Protein AF-A0AAD6MVU3-F1 (afdb_monomer_lite)

Radius of gyration: 25.75 Å; chains: 1; bounding box: 74×57×64 Å

Foldseek 3Di:
DDDDDDDDDDPDDPPPPQDWFKKKWKDQDPPDDDDDDDDDDDDDDVCPPPVP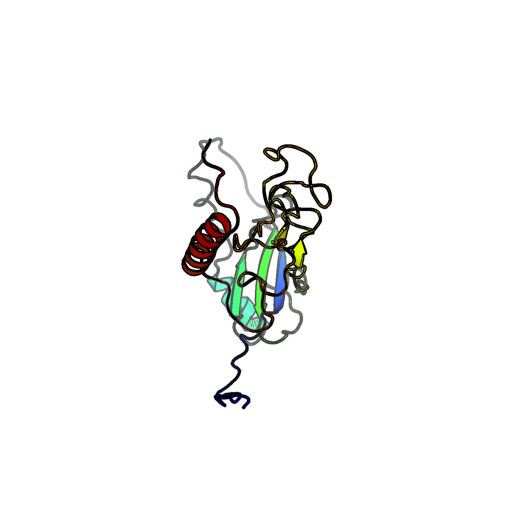PPDPPVVNVQVQCCVQQVHGFPDKDWDPVAAPPVRRMTMIMTIHSDDTDWDARVNRIDIIGTDPDQAAQDQAPQAQRAGDRNVPDPHAGAAQFQNHGPVPQDDDGYPPDPDFGAAVQQRARHGVPDPPPPCPDDPRDDDQDPVNSVVSNVVNVVNNCVVVPPPDD

Structure (mmCIF, N/CA/C/O backbone):
data_AF-A0AAD6MVU3-F1
#
_entry.id   AF-A0AAD6MVU3-F1
#
loop_
_atom_site.group_PDB
_atom_site.id
_atom_site.type_symbol
_atom_site.label_atom_id
_atom_site.label_alt_id
_atom_site.label_comp_id
_atom_site.label_asym_id
_atom_site.label_entity_id
_atom_site.label_seq_id
_atom_site.pdbx_PDB_ins_code
_atom_site.Cartn_x
_atom_site.Cartn_y
_atom_site.Cartn_z
_atom_site.occupancy
_atom_site.B_iso_or_equiv
_atom_site.auth_seq_id
_atom_site.auth_comp_id
_atom_site.auth_asym_id
_atom_site.auth_atom_id
_atom_site.pdbx_PDB_model_num
ATOM 1 N N . MET A 1 1 ? 37.983 -26.589 -5.735 1.00 33.41 1 MET A N 1
ATOM 2 C CA . MET A 1 1 ? 38.165 -25.766 -4.522 1.00 33.41 1 MET A CA 1
ATOM 3 C C . MET A 1 1 ? 36.944 -24.871 -4.390 1.00 33.41 1 MET A C 1
ATOM 5 O O . MET A 1 1 ? 36.820 -23.914 -5.138 1.00 33.41 1 MET A O 1
ATOM 9 N N . ALA A 1 2 ? 35.994 -25.276 -3.548 1.00 25.59 2 ALA A N 1
ATOM 10 C CA . ALA A 1 2 ? 34.734 -24.577 -3.304 1.00 25.59 2 ALA A CA 1
ATOM 11 C C . ALA A 1 2 ? 34.849 -23.815 -1.974 1.00 25.59 2 ALA A C 1
ATOM 13 O O . ALA A 1 2 ? 35.244 -24.403 -0.967 1.00 25.59 2 ALA A O 1
ATOM 14 N N . GLY A 1 3 ? 34.581 -22.508 -1.996 1.00 25.95 3 GLY A N 1
ATOM 15 C CA . GLY A 1 3 ? 34.673 -21.614 -0.839 1.00 25.95 3 GLY A CA 1
ATOM 16 C C . GLY A 1 3 ? 33.370 -21.571 -0.043 1.00 25.95 3 GLY A C 1
ATOM 17 O O . GLY A 1 3 ? 32.290 -21.481 -0.615 1.00 25.95 3 GLY A O 1
ATOM 18 N N . ASN A 1 4 ? 33.510 -21.673 1.275 1.00 26.81 4 ASN A N 1
ATOM 19 C CA . ASN A 1 4 ? 32.501 -22.034 2.264 1.00 26.81 4 ASN A CA 1
ATOM 20 C C . ASN A 1 4 ? 31.357 -21.035 2.504 1.00 26.81 4 ASN A C 1
ATOM 22 O O . ASN A 1 4 ? 31.541 -19.822 2.562 1.00 26.81 4 ASN A O 1
ATOM 26 N N . TYR A 1 5 ? 30.203 -21.626 2.821 1.00 26.27 5 TYR A N 1
ATOM 27 C CA . TYR A 1 5 ? 29.055 -21.032 3.498 1.00 26.27 5 TYR A CA 1
ATOM 28 C C . TYR A 1 5 ? 29.430 -20.487 4.885 1.00 26.27 5 TYR A C 1
ATOM 30 O O . TYR A 1 5 ? 29.842 -21.241 5.764 1.00 26.27 5 TYR A O 1
ATOM 38 N N . GLY A 1 6 ? 29.178 -19.201 5.122 1.00 25.28 6 GLY A N 1
ATOM 39 C CA . GLY A 1 6 ? 29.169 -18.603 6.456 1.00 25.28 6 GLY A CA 1
ATOM 40 C C . GLY A 1 6 ? 27.742 -18.372 6.941 1.00 25.28 6 GLY A C 1
ATOM 41 O O . GLY A 1 6 ? 27.227 -17.265 6.830 1.00 25.28 6 GLY A O 1
ATOM 42 N N . ARG A 1 7 ? 27.094 -19.406 7.497 1.00 30.39 7 ARG A N 1
ATOM 43 C CA . ARG A 1 7 ? 25.932 -19.205 8.375 1.00 30.39 7 ARG A CA 1
ATOM 44 C C . ARG A 1 7 ? 26.444 -18.626 9.695 1.00 30.39 7 ARG A C 1
ATOM 46 O O . ARG A 1 7 ? 27.199 -19.293 10.395 1.00 30.39 7 ARG A O 1
ATOM 53 N N . ARG A 1 8 ? 25.978 -17.440 10.078 1.00 26.59 8 ARG A N 1
ATOM 54 C CA . ARG A 1 8 ? 25.879 -17.048 11.489 1.00 26.59 8 ARG A CA 1
ATOM 55 C C . ARG A 1 8 ? 24.412 -16.774 11.788 1.00 26.59 8 ARG A C 1
ATOM 57 O O . ARG A 1 8 ? 23.847 -15.822 11.264 1.00 26.59 8 ARG A O 1
ATOM 64 N N . LYS A 1 9 ? 23.802 -17.639 12.600 1.00 31.56 9 LYS A N 1
ATOM 65 C CA . LYS A 1 9 ? 22.613 -17.275 13.372 1.00 31.56 9 LYS A CA 1
ATOM 66 C C . LYS A 1 9 ? 23.068 -16.350 14.503 1.00 31.56 9 LYS A C 1
ATOM 68 O O . LYS A 1 9 ? 24.068 -16.671 15.145 1.00 31.56 9 LYS A O 1
ATOM 73 N N . PRO A 1 10 ? 22.332 -15.281 14.804 1.00 29.28 10 PRO A N 1
ATOM 74 C CA . PRO A 1 10 ? 22.154 -14.842 16.169 1.00 29.28 10 PRO A CA 1
ATOM 75 C C . PRO A 1 10 ? 20.877 -15.504 16.687 1.00 29.28 10 PRO A C 1
ATOM 77 O O . PRO A 1 10 ? 19.776 -15.211 16.223 1.00 29.28 10 PRO A O 1
ATOM 80 N N . ASP A 1 11 ? 21.042 -16.428 17.627 1.00 29.89 11 ASP A N 1
ATOM 81 C CA . ASP A 1 11 ? 19.989 -16.737 18.581 1.00 29.89 11 ASP A CA 1
ATOM 82 C C . ASP A 1 11 ? 19.726 -15.450 19.379 1.00 29.89 11 ASP A C 1
ATOM 84 O O . ASP A 1 11 ? 20.625 -14.909 20.023 1.00 29.89 11 ASP A O 1
ATOM 88 N N . GLY A 1 12 ? 18.517 -14.908 19.266 1.00 24.91 12 GLY A N 1
ATOM 89 C CA . GLY A 1 12 ? 18.122 -13.668 19.924 1.00 24.91 12 GLY A CA 1
ATOM 90 C C . GLY A 1 12 ? 16.692 -13.317 19.545 1.00 24.91 12 GLY A C 1
ATOM 91 O O . GLY A 1 12 ? 16.450 -12.893 18.423 1.00 24.91 12 GLY A O 1
ATOM 92 N N . LEU A 1 13 ? 15.768 -13.599 20.468 1.00 23.02 13 LEU A N 1
ATOM 93 C CA . LEU A 1 13 ? 1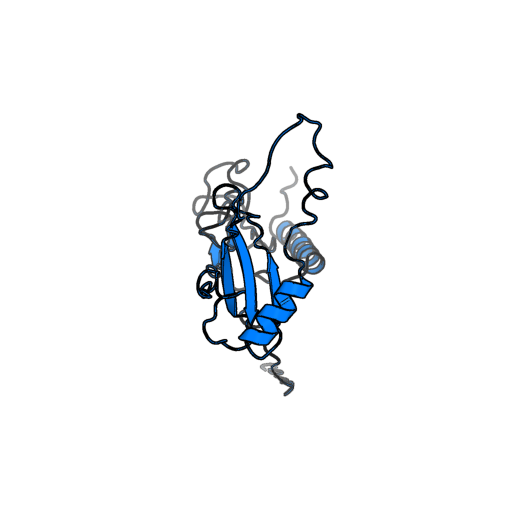4.340 -13.259 20.493 1.00 23.02 13 LEU A CA 1
ATOM 94 C C . LEU A 1 13 ? 13.709 -12.764 19.175 1.00 23.02 13 LEU A C 1
ATOM 96 O O . LEU A 1 13 ? 13.852 -11.609 18.776 1.00 23.02 13 LEU A O 1
ATOM 100 N N . VAL A 1 14 ? 12.859 -13.609 18.587 1.00 24.53 14 VAL A N 1
ATOM 101 C CA . VAL A 1 14 ? 11.812 -13.163 17.663 1.00 24.53 14 VAL A CA 1
ATOM 102 C C . VAL A 1 14 ? 10.780 -12.380 18.477 1.00 24.53 14 VAL A C 1
ATOM 104 O O . VAL A 1 14 ? 9.841 -12.956 19.016 1.00 24.53 14 VAL A O 1
ATOM 107 N N . LEU A 1 15 ? 10.947 -11.063 18.581 1.00 23.33 15 LEU A N 1
ATOM 108 C CA . LEU A 1 15 ? 9.837 -10.175 18.914 1.00 23.33 15 LEU A CA 1
ATOM 109 C C . LEU A 1 15 ? 9.074 -9.914 17.615 1.00 23.33 15 LEU A C 1
ATOM 111 O O . LEU A 1 15 ? 9.285 -8.915 16.930 1.00 23.33 15 LEU A O 1
ATOM 115 N N . SER A 1 16 ? 8.217 -10.862 17.227 1.00 27.53 16 SER A N 1
ATOM 116 C CA . SER A 1 16 ? 7.163 -10.559 16.265 1.00 27.53 16 SER A CA 1
ATOM 117 C C . SER A 1 16 ? 6.314 -9.454 16.880 1.00 27.53 16 SER A C 1
ATOM 119 O O . SER A 1 16 ? 5.740 -9.670 17.948 1.00 27.53 16 SER A O 1
ATOM 121 N N . ALA A 1 17 ? 6.251 -8.285 16.236 1.00 30.06 17 ALA A N 1
ATOM 122 C CA . ALA A 1 17 ? 5.278 -7.268 16.605 1.00 30.06 17 ALA A CA 1
ATOM 123 C C . ALA A 1 17 ? 3.903 -7.954 16.662 1.00 30.06 17 ALA A C 1
ATOM 125 O O . ALA A 1 17 ? 3.516 -8.610 15.685 1.00 30.06 17 ALA A O 1
ATOM 126 N N . PRO A 1 18 ? 3.218 -7.912 17.806 1.00 32.56 18 PRO A N 1
ATOM 127 C CA . PRO A 1 18 ? 1.999 -8.676 17.960 1.00 32.56 18 PRO A CA 1
ATOM 128 C C . PRO A 1 18 ? 0.949 -8.082 16.999 1.00 32.56 18 PRO A C 1
ATOM 130 O O . PRO A 1 18 ? 0.841 -6.866 16.822 1.00 32.56 18 PRO A O 1
ATOM 133 N N . ARG A 1 19 ? 0.296 -8.951 16.215 1.00 45.28 19 ARG A N 1
ATOM 134 C CA . ARG A 1 19 ? -0.642 -8.521 15.171 1.00 45.28 19 ARG A CA 1
ATOM 135 C C . ARG A 1 19 ? -1.882 -7.965 15.857 1.00 45.28 19 ARG A C 1
ATOM 137 O O . ARG A 1 19 ? -2.644 -8.728 16.437 1.00 45.28 19 ARG A O 1
ATOM 144 N N . TYR A 1 20 ? -2.092 -6.658 15.762 1.00 43.94 20 TYR A N 1
ATOM 145 C CA . TYR A 1 20 ? -3.319 -6.062 16.269 1.00 43.94 20 TYR A CA 1
ATOM 146 C C . TYR A 1 20 ? -4.532 -6.577 15.491 1.00 43.94 20 TYR A C 1
ATOM 148 O O . TYR A 1 20 ? -4.565 -6.539 14.260 1.00 43.94 20 TYR A O 1
ATOM 156 N N . THR A 1 21 ? -5.544 -7.002 16.230 1.00 48.53 21 THR A N 1
ATOM 157 C CA . THR A 1 21 ? -6.867 -7.384 15.748 1.00 48.53 21 THR A CA 1
ATOM 158 C C . THR A 1 21 ? -7.758 -6.145 15.832 1.00 48.53 21 THR A C 1
ATOM 160 O O . THR A 1 21 ? -8.128 -5.746 16.940 1.00 48.53 21 THR A O 1
ATOM 163 N N . PRO A 1 22 ? -8.071 -5.470 14.709 1.00 47.59 22 PRO A N 1
ATOM 164 C CA . PRO A 1 22 ? -8.942 -4.309 14.750 1.00 47.59 22 PRO A CA 1
ATOM 165 C C . PRO A 1 22 ? -10.393 -4.755 14.961 1.00 47.59 22 PRO A C 1
ATOM 167 O O . PRO A 1 22 ? -10.923 -5.603 14.246 1.00 47.59 22 PRO A O 1
ATOM 170 N N . MET A 1 23 ? -11.055 -4.140 15.926 1.00 58.72 23 MET A N 1
ATOM 171 C CA . MET A 1 23 ? -12.471 -4.290 16.229 1.00 58.72 23 MET A CA 1
ATOM 172 C C . MET A 1 23 ? -13.142 -2.915 16.094 1.00 58.72 23 MET A C 1
ATOM 174 O O . MET A 1 23 ? -12.492 -1.881 16.249 1.00 58.72 23 MET A O 1
ATOM 178 N N . PHE A 1 24 ? -14.435 -2.863 15.776 1.00 66.38 24 PHE A N 1
ATOM 179 C CA . PHE A 1 24 ? -15.172 -1.597 15.740 1.00 66.38 24 PHE A CA 1
ATOM 180 C C . PHE A 1 24 ? -16.532 -1.690 16.412 1.00 66.38 24 PHE A C 1
ATOM 182 O O . PHE A 1 24 ? -17.180 -2.736 16.395 1.00 66.38 24 PHE A O 1
ATOM 189 N N . VAL A 1 25 ? -16.962 -0.553 16.948 1.00 60.66 25 VAL A N 1
ATOM 190 C CA . VAL A 1 25 ? -18.296 -0.329 17.503 1.00 60.66 25 VAL A CA 1
ATOM 191 C C . VAL A 1 25 ? -18.858 0.940 16.884 1.00 60.66 25 VAL A C 1
ATOM 193 O O . VAL A 1 25 ? -18.158 1.938 16.711 1.00 60.66 25 VAL A O 1
ATOM 196 N N . GLU A 1 26 ? -20.132 0.895 16.526 1.00 56.28 26 GLU A N 1
ATOM 197 C CA . GLU A 1 26 ? -20.890 2.061 16.093 1.00 56.28 26 GLU A CA 1
ATOM 198 C C . GLU A 1 26 ? -21.749 2.532 17.262 1.00 56.28 26 GLU A C 1
ATOM 200 O O . GLU A 1 26 ? -22.596 1.794 17.768 1.00 56.28 26 GLU A O 1
ATOM 205 N N . LEU A 1 27 ? -21.478 3.750 17.717 1.00 49.06 27 LEU A N 1
ATOM 206 C CA . LEU A 1 27 ? -22.263 4.417 18.740 1.00 49.06 27 LEU A CA 1
ATOM 207 C C . LEU A 1 27 ? -23.427 5.124 18.085 1.00 49.06 27 LEU A C 1
ATOM 209 O O . LEU A 1 27 ? -23.190 5.975 17.233 1.00 49.06 27 LEU A O 1
ATOM 213 N N . ASN A 1 28 ? -24.643 4.792 18.504 1.00 40.97 28 ASN A N 1
ATOM 214 C CA . ASN A 1 28 ? -25.848 5.510 18.128 1.00 40.97 28 ASN A CA 1
ATOM 215 C C . ASN A 1 28 ? -26.102 6.602 19.165 1.00 40.97 28 ASN A C 1
ATOM 217 O O . ASN A 1 28 ? -26.245 6.315 20.353 1.00 40.97 28 ASN A O 1
ATOM 221 N N . ARG A 1 29 ? -26.082 7.863 18.732 1.00 44.62 29 ARG A N 1
ATOM 222 C CA . ARG A 1 29 ? -26.441 8.985 19.591 1.00 44.62 29 ARG A CA 1
ATOM 223 C C . ARG A 1 29 ? -27.943 9.214 19.420 1.00 44.62 29 ARG A C 1
ATOM 225 O O . ARG A 1 29 ? -28.364 9.969 18.549 1.00 44.62 29 ARG A O 1
ATOM 232 N N . GLU A 1 30 ? -28.760 8.587 20.264 1.00 35.78 30 GLU A N 1
ATOM 233 C CA . GLU A 1 30 ? -30.118 9.084 20.500 1.00 35.78 30 GLU A CA 1
ATOM 234 C C . GLU A 1 30 ? -30.005 10.377 21.317 1.00 35.78 30 GLU A C 1
ATOM 236 O O . GLU A 1 30 ? -29.954 10.378 22.546 1.00 35.78 30 GLU A O 1
ATOM 241 N N . VAL A 1 31 ? -29.901 11.511 20.620 1.00 40.22 31 VAL A N 1
ATOM 242 C CA . VAL A 1 31 ? -30.027 12.829 21.245 1.00 40.22 31 VAL A CA 1
ATOM 243 C C . VAL A 1 31 ? -31.510 13.057 21.536 1.00 40.22 31 VAL A C 1
ATOM 245 O O . VAL A 1 31 ? -32.301 13.338 20.631 1.00 40.22 31 VAL A O 1
ATOM 248 N N . HIS A 1 32 ? -31.906 12.919 22.804 1.00 33.06 32 HIS A N 1
ATOM 249 C CA . HIS A 1 32 ? -33.231 13.334 23.260 1.00 33.06 32 HIS A CA 1
ATOM 250 C C . HIS A 1 32 ? -33.466 14.820 22.930 1.00 33.06 32 HIS A C 1
ATOM 252 O O . HIS A 1 32 ? -32.680 15.696 23.288 1.00 33.06 32 HIS A O 1
ATOM 258 N N . ARG A 1 33 ? -34.560 15.081 22.201 1.00 33.62 33 ARG A N 1
ATOM 259 C CA . ARG A 1 33 ? -35.054 16.404 21.792 1.00 33.62 33 ARG A CA 1
ATOM 260 C C . ARG A 1 33 ? -35.671 17.175 22.964 1.00 33.62 33 ARG A C 1
ATOM 262 O O . ARG A 1 33 ? -36.611 16.666 23.558 1.00 33.62 33 ARG A O 1
ATOM 269 N N . GLU A 1 34 ? -35.215 18.418 23.155 1.00 31.64 34 GLU A N 1
ATOM 270 C CA . GLU A 1 34 ? -35.937 19.698 23.395 1.00 31.64 34 GLU A CA 1
ATOM 271 C C . GLU A 1 34 ? -34.857 20.777 23.701 1.00 31.64 34 GLU A C 1
ATOM 273 O O . GLU A 1 34 ? -33.946 20.492 24.461 1.00 31.64 34 GLU A O 1
ATOM 278 N N . ARG A 1 35 ? -34.799 22.013 23.166 1.00 29.19 35 ARG A N 1
ATOM 279 C CA . ARG A 1 35 ? -35.754 22.858 22.430 1.00 29.19 35 ARG A CA 1
ATOM 280 C C . ARG A 1 35 ? -35.027 24.009 21.677 1.00 29.19 35 ARG A C 1
ATOM 282 O O . ARG A 1 35 ? -34.325 24.799 22.287 1.00 29.19 35 ARG A O 1
ATOM 289 N N . ALA A 1 36 ? -35.323 24.095 20.374 1.00 26.33 36 ALA A N 1
ATOM 290 C CA . ALA A 1 36 ? -35.576 25.279 19.528 1.00 26.33 36 ALA A CA 1
ATOM 291 C C . ALA A 1 36 ? -34.483 26.312 19.135 1.00 26.33 36 ALA A C 1
ATOM 293 O O . ALA A 1 36 ? -34.128 27.181 19.917 1.00 26.33 36 ALA A O 1
ATOM 294 N N . LEU A 1 37 ? -34.241 26.314 17.807 1.00 33.44 37 LEU A N 1
ATOM 295 C CA . LEU A 1 37 ? -34.169 27.456 16.867 1.00 33.44 37 LEU A CA 1
ATOM 296 C C . LEU A 1 37 ? -32.869 28.287 16.874 1.00 33.44 37 LEU A C 1
ATOM 298 O O . LEU A 1 37 ? -32.526 28.911 17.863 1.00 33.44 37 LEU A O 1
ATOM 302 N N . PHE A 1 38 ? -32.062 28.161 15.808 1.00 30.02 38 PHE A N 1
ATOM 303 C CA . PHE A 1 38 ? -31.963 29.148 14.704 1.00 30.02 38 PHE A CA 1
ATOM 304 C C . PHE A 1 38 ? -31.357 30.472 15.210 1.00 30.02 38 PHE A C 1
ATOM 306 O O . PHE A 1 38 ? -31.898 31.120 16.086 1.00 30.02 38 PHE A O 1
ATOM 313 N N . ASP A 1 39 ? -30.186 30.886 14.744 1.00 25.94 39 ASP A N 1
ATOM 314 C CA . ASP A 1 39 ? -30.048 31.441 13.398 1.00 25.94 39 ASP A CA 1
ATOM 315 C C . ASP A 1 39 ? -28.563 31.443 13.000 1.00 25.94 39 ASP A C 1
ATOM 317 O O . ASP A 1 39 ? -27.728 31.925 13.750 1.00 25.94 39 ASP A O 1
ATOM 321 N N . SER A 1 40 ? -28.098 30.803 11.930 1.00 29.17 40 SER A N 1
ATOM 322 C CA . SER A 1 40 ? -28.391 30.989 10.502 1.00 29.17 40 SER A CA 1
ATOM 323 C C . SER A 1 40 ? -27.088 31.426 9.820 1.00 29.17 40 SER A C 1
ATOM 325 O O . SER A 1 40 ? -26.635 32.551 9.973 1.00 29.17 40 SER A O 1
ATOM 327 N N . PHE A 1 41 ? -26.546 30.512 9.015 1.00 26.83 41 PHE A N 1
ATOM 328 C CA . PHE A 1 41 ? -25.752 30.790 7.816 1.00 26.83 41 PHE A CA 1
ATOM 329 C C . PHE A 1 41 ? -24.371 31.469 7.944 1.00 26.83 41 PHE A C 1
ATOM 331 O O . PHE A 1 41 ? -24.244 32.683 7.848 1.00 26.83 41 PHE A O 1
ATOM 338 N N . ALA A 1 42 ? -23.353 30.598 7.852 1.00 29.34 42 ALA A N 1
ATOM 339 C CA . ALA A 1 42 ? -22.101 30.787 7.107 1.00 29.34 42 ALA A CA 1
ATOM 340 C C . ALA A 1 42 ? -21.052 31.716 7.771 1.00 29.34 42 ALA A C 1
ATOM 342 O O . ALA A 1 42 ? -21.381 32.667 8.458 1.00 29.34 42 ALA A O 1
ATOM 343 N N . ILE A 1 43 ? -19.743 31.520 7.611 1.00 35.91 43 ILE A N 1
ATOM 344 C CA . ILE A 1 43 ? -18.995 31.227 6.382 1.00 35.91 43 ILE A CA 1
ATOM 345 C C . ILE A 1 43 ? -17.657 30.591 6.830 1.00 35.91 43 ILE A C 1
ATOM 347 O O . ILE A 1 43 ? -16.742 31.293 7.230 1.00 35.91 43 ILE A O 1
ATOM 351 N N . LEU A 1 44 ? -17.584 29.263 6.904 1.00 43.34 44 LEU A N 1
ATOM 352 C CA . LEU A 1 44 ? -16.964 28.406 5.875 1.00 43.34 44 LEU A CA 1
ATOM 353 C C . LEU A 1 44 ? -15.423 28.364 5.915 1.00 43.34 44 LEU A C 1
ATOM 355 O O . LEU A 1 44 ? -14.735 29.267 5.450 1.00 43.34 44 LEU A O 1
ATOM 359 N N . CYS A 1 45 ? -14.948 27.176 6.300 1.00 39.38 45 CYS A N 1
ATOM 360 C CA . CYS A 1 45 ? -13.664 26.540 5.972 1.00 39.38 45 CYS A CA 1
ATOM 361 C C . CYS A 1 45 ? -12.527 26.539 7.002 1.00 39.38 45 CYS A C 1
ATOM 363 O O . CYS A 1 45 ? -11.647 25.702 6.839 1.00 39.38 45 CYS A O 1
ATOM 365 N N . ASP A 1 46 ? -12.635 27.255 8.121 1.00 30.86 46 ASP A N 1
ATOM 366 C CA . ASP A 1 46 ? -11.922 26.899 9.371 1.00 30.86 46 ASP A CA 1
ATOM 367 C C . ASP A 1 46 ? -12.892 26.413 10.478 1.00 30.86 46 ASP A C 1
ATOM 369 O O . ASP A 1 46 ? -12.498 25.790 11.464 1.00 30.86 46 ASP A O 1
ATOM 373 N N . ASP A 1 47 ? -14.199 26.545 10.225 1.00 33.59 47 ASP A N 1
ATOM 374 C CA . ASP A 1 47 ? -15.319 26.133 11.086 1.00 33.59 47 ASP A CA 1
ATOM 375 C C . ASP A 1 47 ? -15.635 24.622 11.084 1.00 33.59 47 ASP A C 1
ATOM 377 O O . ASP A 1 47 ? -16.523 24.165 11.809 1.00 33.59 47 ASP A O 1
ATOM 381 N N . PHE A 1 48 ? -14.950 23.809 10.270 1.00 36.03 48 PHE A N 1
ATOM 382 C CA . PHE A 1 48 ? -15.273 22.376 10.134 1.00 36.03 48 PHE A CA 1
ATOM 383 C C . PHE A 1 48 ? -14.593 21.483 11.185 1.00 36.03 48 PHE A C 1
ATOM 385 O O . PHE A 1 48 ? -15.053 20.372 11.436 1.00 36.03 48 PHE A O 1
ATOM 392 N N . VAL A 1 49 ? -13.506 21.948 11.811 1.00 38.34 49 VAL A N 1
ATOM 393 C CA . VAL A 1 49 ? -12.696 21.128 12.736 1.00 38.34 49 VAL A CA 1
ATOM 394 C C . VAL A 1 49 ? -12.838 21.569 14.201 1.00 38.34 49 VAL A C 1
ATOM 396 O O . VAL A 1 49 ? -12.597 20.764 15.095 1.00 38.34 49 VAL A O 1
ATOM 399 N N . ALA A 1 50 ? -13.311 22.791 14.471 1.00 35.41 50 ALA A N 1
ATOM 400 C CA . ALA A 1 50 ? -13.416 23.338 15.831 1.00 35.41 50 ALA A CA 1
ATOM 401 C C . ALA A 1 50 ? -14.840 23.329 16.441 1.00 35.41 50 ALA A C 1
ATOM 403 O O . ALA A 1 50 ? -14.991 23.629 17.618 1.00 35.41 50 ALA A O 1
ATOM 404 N N . SER A 1 51 ? -15.885 22.965 15.684 1.00 38.06 51 SER A N 1
ATOM 405 C CA . SER A 1 51 ? -17.304 23.081 16.095 1.00 38.06 51 SER A CA 1
ATOM 406 C C . SER A 1 51 ? -17.938 21.801 16.665 1.00 38.06 51 SER A C 1
ATOM 408 O O . SER A 1 51 ? -19.157 21.698 16.778 1.00 38.06 51 SER A O 1
ATOM 410 N N . TYR A 1 52 ? -17.128 20.815 17.052 1.00 40.66 52 TYR A N 1
ATOM 411 C CA . TYR A 1 52 ? -17.596 19.577 17.680 1.00 40.66 52 TYR A CA 1
ATOM 412 C C . TYR A 1 52 ? -16.925 19.400 19.052 1.00 40.66 52 TYR A C 1
ATOM 414 O O . TYR A 1 52 ? -16.252 18.406 19.311 1.00 40.66 52 TYR A O 1
ATOM 422 N N . GLU A 1 53 ? -17.162 20.351 19.966 1.00 44.38 53 GLU A N 1
ATOM 423 C CA . GLU A 1 53 ? -16.881 20.203 21.415 1.00 44.38 53 GLU A CA 1
ATOM 424 C C . GLU A 1 53 ? -17.605 18.996 22.050 1.00 44.38 53 GLU A C 1
ATOM 426 O O . GLU A 1 53 ? -17.382 18.649 23.206 1.00 44.38 53 GLU A O 1
ATOM 431 N N . ASP A 1 54 ? -18.446 18.337 21.258 1.00 48.81 54 ASP A N 1
ATOM 432 C CA . ASP A 1 54 ? -19.386 17.302 21.639 1.00 48.81 54 ASP A CA 1
ATOM 433 C C . ASP A 1 54 ? -19.060 15.937 20.993 1.00 48.81 54 ASP A C 1
ATOM 435 O O . ASP A 1 54 ? -19.867 15.003 21.010 1.00 48.81 54 ASP A O 1
ATOM 439 N N . GLN A 1 55 ? -17.869 15.806 20.389 1.00 50.50 55 GLN A N 1
ATOM 440 C CA . GLN A 1 55 ? -17.271 14.488 20.178 1.00 50.50 55 GLN A CA 1
ATOM 441 C C . GLN A 1 55 ? -17.047 13.866 21.558 1.00 50.50 55 GLN A C 1
ATOM 443 O O . GLN A 1 55 ? -16.487 14.540 22.427 1.00 50.50 55 GLN A O 1
ATOM 448 N N . PRO A 1 56 ? -17.445 12.605 21.794 1.00 55.56 56 PRO A N 1
ATOM 449 C CA . PRO A 1 56 ? -17.038 11.932 23.014 1.00 55.56 56 PRO A CA 1
ATOM 450 C C . PRO A 1 56 ? -15.514 12.008 23.095 1.00 55.56 56 PRO A C 1
ATOM 452 O O . PRO A 1 56 ? -14.811 11.585 22.171 1.00 55.56 56 PRO A O 1
ATOM 455 N N . LYS A 1 57 ? -15.028 12.651 24.161 1.00 68.06 57 LYS A N 1
ATOM 456 C CA . LYS A 1 57 ? -13.597 12.854 24.373 1.00 68.06 57 LYS A CA 1
ATOM 457 C C . LYS A 1 57 ? -12.925 11.492 24.321 1.00 68.06 57 LYS A C 1
ATOM 459 O O . LYS A 1 57 ? -13.462 10.523 24.857 1.00 68.06 57 LYS A O 1
ATOM 464 N N . ILE A 1 58 ? -11.772 11.425 23.660 1.00 71.31 58 ILE A N 1
ATOM 465 C CA . ILE A 1 58 ? -11.027 10.171 23.527 1.00 71.31 58 ILE A CA 1
ATOM 466 C C . ILE A 1 58 ? -10.809 9.512 24.897 1.00 71.31 58 ILE A C 1
ATOM 468 O O . ILE A 1 58 ? -11.008 8.311 25.009 1.00 71.31 58 ILE A O 1
ATOM 472 N N . ASP A 1 59 ? -10.579 10.311 25.941 1.00 74.62 59 ASP A N 1
ATOM 473 C CA . ASP A 1 59 ? -10.411 9.855 27.325 1.00 74.62 59 ASP A CA 1
ATOM 474 C C . ASP A 1 59 ? -11.636 9.089 27.863 1.00 74.62 59 ASP A C 1
ATOM 476 O O . ASP A 1 59 ? -11.485 8.001 28.406 1.00 74.62 59 ASP A O 1
ATOM 480 N N . MET A 1 60 ? -12.864 9.577 27.626 1.00 79.56 60 MET A N 1
ATOM 481 C CA . MET A 1 60 ? -14.090 8.855 28.018 1.00 79.56 60 MET A CA 1
ATOM 482 C C . MET A 1 60 ? -14.218 7.505 27.307 1.00 79.56 60 MET A C 1
ATOM 484 O O . MET A 1 60 ? -14.760 6.551 27.859 1.00 79.56 60 MET A O 1
ATOM 488 N N . MET A 1 61 ? -13.771 7.436 26.053 1.00 82.44 61 MET A N 1
ATOM 489 C CA . MET A 1 61 ? -13.800 6.188 25.299 1.00 82.44 61 MET A CA 1
ATOM 490 C C . MET A 1 61 ? -12.746 5.212 25.790 1.00 82.44 61 MET A C 1
ATOM 492 O O . MET A 1 61 ? -13.024 4.019 25.842 1.00 82.44 61 MET A O 1
ATOM 496 N N . GLU A 1 62 ? -11.552 5.699 26.127 1.00 84.00 62 GLU A N 1
ATOM 497 C CA . GLU A 1 62 ? -10.501 4.871 26.715 1.00 84.00 62 GLU A CA 1
ATOM 498 C C . GLU A 1 62 ? -10.980 4.251 28.028 1.00 84.00 62 GLU A C 1
ATOM 500 O O . GLU A 1 62 ? -10.871 3.037 28.180 1.00 84.00 62 GLU A O 1
ATOM 505 N N . GLU A 1 63 ? -11.583 5.049 28.915 1.00 87.62 63 GLU A N 1
ATOM 506 C CA . GLU A 1 63 ? -12.122 4.585 30.199 1.00 87.62 63 GLU A CA 1
ATOM 507 C C . GLU A 1 63 ? -13.224 3.530 30.030 1.00 87.62 63 GLU A C 1
ATOM 509 O O . GLU A 1 63 ? -13.167 2.470 30.653 1.00 87.62 63 GLU A O 1
ATOM 514 N N . GLU A 1 64 ? -14.208 3.778 29.160 1.00 86.25 64 GLU A N 1
ATOM 515 C CA . GLU A 1 64 ? -15.306 2.834 28.909 1.00 86.25 64 GLU A CA 1
ATOM 516 C C . GLU A 1 64 ? -14.797 1.527 28.283 1.00 86.25 64 GLU A C 1
ATOM 518 O O . GLU A 1 64 ? -15.189 0.430 28.686 1.00 86.25 64 GLU A O 1
ATOM 523 N N . VAL A 1 65 ? -13.898 1.628 27.297 1.00 87.81 65 VAL A N 1
ATOM 524 C CA . VAL A 1 65 ? -13.285 0.464 26.646 1.00 87.81 65 VAL A CA 1
ATOM 525 C C . VAL A 1 65 ? -12.475 -0.348 27.652 1.00 87.81 65 VAL A C 1
ATOM 527 O O . VAL A 1 65 ? -12.573 -1.573 27.651 1.00 87.81 65 VAL A O 1
ATOM 530 N N . GLU A 1 66 ? -11.700 0.311 28.513 1.00 92.12 66 GLU A N 1
ATOM 531 C CA . GLU A 1 66 ? -10.907 -0.351 29.545 1.00 92.12 66 GLU A CA 1
ATOM 532 C C . GLU A 1 66 ? -11.786 -1.023 30.600 1.00 92.12 66 GLU A C 1
ATOM 534 O O . GLU A 1 66 ? -11.527 -2.171 30.963 1.00 92.12 66 GLU A O 1
ATOM 539 N N . HIS A 1 67 ? -12.862 -0.361 31.032 1.00 90.19 67 HIS A N 1
ATOM 540 C CA . HIS A 1 67 ? -13.819 -0.922 31.979 1.00 90.19 67 HIS A CA 1
ATOM 541 C C . HIS A 1 67 ? -14.488 -2.192 31.437 1.00 90.19 67 HIS A C 1
ATOM 543 O O . HIS A 1 67 ? -14.537 -3.208 32.130 1.00 90.19 67 HIS A O 1
ATOM 549 N N . LEU A 1 68 ? -14.969 -2.156 30.191 1.00 88.94 68 LEU A N 1
ATOM 550 C CA . LEU A 1 68 ? -15.687 -3.275 29.575 1.00 88.94 68 LEU A CA 1
ATOM 551 C C . LEU A 1 68 ? -14.765 -4.425 29.163 1.00 88.94 68 LEU A C 1
ATOM 553 O O . LEU A 1 68 ? -15.135 -5.588 29.311 1.00 88.94 68 LEU A O 1
ATOM 557 N N . ALA A 1 69 ? -13.575 -4.117 28.642 1.00 87.38 69 ALA A N 1
ATOM 558 C CA . ALA A 1 69 ? -12.612 -5.129 28.214 1.00 87.38 69 ALA A CA 1
ATOM 559 C C . ALA A 1 69 ? -11.737 -5.657 29.365 1.00 87.38 69 ALA A C 1
ATOM 561 O O . ALA A 1 69 ? -10.986 -6.614 29.170 1.00 87.38 69 ALA A O 1
ATOM 562 N N . GLY A 1 70 ? -11.775 -5.013 30.537 1.00 90.12 70 GLY A N 1
ATOM 563 C CA . GLY A 1 70 ? -10.905 -5.308 31.679 1.00 90.12 70 GLY A CA 1
ATOM 564 C C . GLY A 1 70 ? -9.429 -4.958 31.454 1.00 90.12 70 GLY A C 1
ATOM 565 O O . GLY A 1 70 ? -8.578 -5.366 32.246 1.00 90.12 70 GLY A O 1
ATOM 566 N N . ARG A 1 71 ? -9.105 -4.252 30.362 1.00 87.62 71 ARG A N 1
ATOM 567 C CA . ARG A 1 71 ? -7.747 -3.826 29.997 1.00 87.62 71 ARG A CA 1
ATOM 568 C C . ARG A 1 71 ? -7.768 -2.699 28.971 1.00 87.62 71 ARG A C 1
ATOM 570 O O . ARG A 1 71 ? -8.692 -2.599 28.162 1.00 87.62 71 ARG A O 1
ATOM 577 N N . LYS A 1 72 ? -6.689 -1.921 28.927 1.00 88.38 72 LYS A N 1
ATOM 578 C CA . LYS A 1 72 ? -6.509 -0.865 27.930 1.00 88.38 72 LYS A CA 1
ATOM 579 C C . LYS A 1 72 ? -6.360 -1.440 26.516 1.00 88.38 72 LYS A C 1
ATOM 581 O O . LYS A 1 72 ? -5.630 -2.407 26.302 1.00 88.38 72 LYS A O 1
ATOM 586 N N . ALA A 1 73 ? -7.033 -0.818 25.548 1.00 82.94 73 ALA A N 1
ATOM 587 C CA . ALA A 1 73 ? -6.803 -1.092 24.133 1.00 82.94 73 ALA A CA 1
ATOM 588 C C . ALA A 1 73 ? -5.433 -0.567 23.706 1.00 82.94 73 ALA A C 1
ATOM 590 O O . ALA A 1 73 ? -5.057 0.553 24.049 1.00 82.94 73 ALA A O 1
ATOM 591 N N . ASP A 1 74 ? -4.712 -1.329 22.890 1.00 79.88 74 ASP A N 1
ATOM 592 C CA . ASP A 1 74 ? -3.410 -0.888 22.393 1.00 79.88 74 ASP A CA 1
ATOM 593 C C . ASP A 1 74 ? -3.522 0.312 21.449 1.00 79.88 74 ASP A C 1
ATOM 595 O O . ASP A 1 74 ? -2.611 1.133 21.325 1.00 79.88 74 ASP A O 1
ATOM 599 N N . TYR A 1 75 ? -4.657 0.403 20.756 1.00 79.69 75 TYR A N 1
ATOM 600 C CA . TYR A 1 75 ? -4.976 1.530 19.904 1.00 79.69 75 TYR A CA 1
ATOM 601 C C . TYR A 1 75 ? -6.476 1.797 19.885 1.00 79.69 75 TYR A C 1
ATOM 603 O O . TYR A 1 75 ? -7.274 0.888 19.653 1.00 79.69 75 TYR A O 1
ATOM 611 N N . LEU A 1 76 ? -6.856 3.060 20.055 1.00 80.88 76 LEU A N 1
ATOM 612 C CA . LEU A 1 76 ? -8.233 3.530 19.992 1.00 80.88 76 LEU A CA 1
ATOM 613 C C . LEU A 1 76 ? -8.294 4.802 19.151 1.00 80.88 76 LEU A C 1
ATOM 615 O O . LEU A 1 76 ? -7.493 5.718 19.322 1.00 80.88 76 LEU A O 1
ATOM 619 N N . ARG A 1 77 ? -9.257 4.870 18.231 1.00 79.06 77 ARG A N 1
ATOM 620 C CA . ARG A 1 77 ? -9.522 6.089 17.460 1.00 79.06 77 ARG A CA 1
ATOM 621 C C . ARG A 1 77 ? -10.933 6.125 16.880 1.00 79.06 77 ARG A C 1
ATOM 623 O O . ARG A 1 77 ? -11.521 5.067 16.633 1.00 79.06 77 ARG A O 1
ATOM 630 N N . PRO A 1 78 ? -11.435 7.309 16.504 1.00 76.69 78 PRO A N 1
ATOM 631 C CA . PRO A 1 78 ? -12.574 7.395 15.608 1.00 76.69 78 PRO A CA 1
ATOM 632 C C . PRO A 1 78 ? -12.224 6.867 14.203 1.00 76.69 78 PRO A C 1
ATOM 634 O O . PRO A 1 78 ? -11.077 6.875 13.728 1.00 76.69 78 PRO A O 1
ATOM 637 N N . SER A 1 79 ? -13.246 6.386 13.502 1.00 73.75 79 SER A N 1
ATOM 638 C CA . SER A 1 79 ? -13.152 6.009 12.096 1.00 73.75 79 SER A CA 1
ATOM 639 C C . SER A 1 79 ? -12.839 7.226 11.227 1.00 73.75 79 SER A C 1
ATOM 641 O O . SER A 1 79 ? -13.462 8.277 11.354 1.00 73.75 79 SER A O 1
ATOM 643 N N . PHE A 1 80 ? -11.953 7.050 10.242 1.00 66.88 80 PHE A N 1
ATOM 644 C CA . PHE A 1 80 ? -11.639 8.098 9.260 1.00 66.88 80 PHE A CA 1
ATOM 645 C C . PHE A 1 80 ? -12.828 8.475 8.369 1.00 66.88 80 PHE A C 1
ATOM 647 O O . PHE A 1 80 ? -12.772 9.486 7.680 1.00 66.88 80 PHE A O 1
ATOM 654 N N . ARG A 1 81 ? -13.903 7.672 8.362 1.00 68.75 81 ARG A N 1
ATOM 655 C CA . ARG A 1 81 ? -15.146 8.026 7.661 1.00 68.75 81 ARG A CA 1
ATOM 656 C C . ARG A 1 81 ? -15.904 9.178 8.327 1.00 68.75 81 ARG A C 1
ATOM 658 O O . ARG A 1 81 ? -16.839 9.685 7.720 1.00 68.75 81 ARG A O 1
ATOM 665 N N . GLY A 1 82 ? -15.504 9.578 9.535 1.00 65.50 82 GLY A N 1
ATOM 666 C CA . GLY A 1 82 ? -16.203 10.591 10.312 1.00 65.50 82 GLY A CA 1
ATOM 667 C C . GLY A 1 82 ? -17.561 10.101 10.830 1.00 65.50 82 GLY A C 1
ATOM 668 O O . GLY A 1 82 ? -17.917 8.929 10.654 1.00 65.50 82 GLY A O 1
ATOM 669 N N . PRO A 1 83 ? -18.311 10.982 11.509 1.00 70.12 83 PRO A N 1
ATOM 670 C CA . PRO A 1 83 ? -19.649 10.674 11.992 1.00 70.12 83 PRO A CA 1
ATOM 671 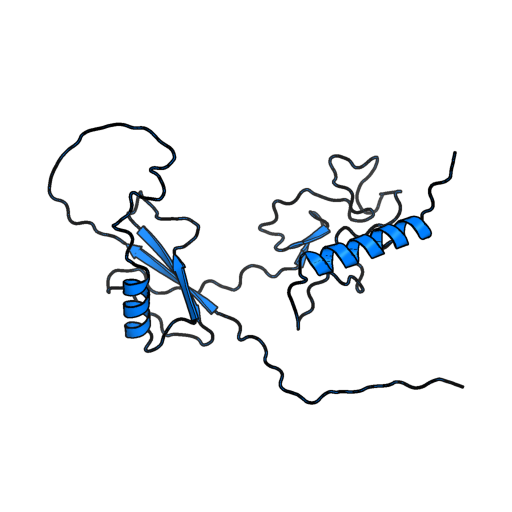C C . PRO A 1 83 ? -20.648 10.534 10.834 1.00 70.12 83 PRO A C 1
ATOM 673 O O . PRO A 1 83 ? -20.640 11.298 9.867 1.00 70.12 83 PRO A O 1
ATOM 676 N N . ASN A 1 84 ? -21.569 9.584 10.960 1.00 68.62 84 ASN A N 1
ATOM 677 C CA . ASN A 1 84 ? -22.752 9.487 10.122 1.00 68.62 84 ASN A CA 1
ATOM 678 C C . ASN A 1 84 ? -23.818 10.457 10.639 1.00 68.62 84 ASN A C 1
ATOM 680 O O . ASN A 1 84 ? -24.628 10.113 11.498 1.00 68.62 84 ASN A O 1
ATOM 684 N N . LEU A 1 85 ? -23.840 11.664 10.077 1.00 70.00 85 LEU A N 1
ATOM 685 C CA . LEU A 1 85 ? -24.746 12.737 10.504 1.00 70.00 85 LEU A CA 1
ATOM 686 C C . LEU A 1 85 ? -26.235 12.377 10.372 1.00 70.00 85 LEU A C 1
ATOM 688 O O . LEU A 1 85 ? -27.053 12.862 11.145 1.00 70.00 85 LEU A O 1
ATOM 692 N N . ARG A 1 86 ? -26.603 11.506 9.421 1.00 67.38 86 ARG A N 1
ATOM 693 C CA . ARG A 1 86 ? -28.003 11.100 9.210 1.00 67.38 86 ARG A CA 1
ATOM 694 C C . ARG A 1 86 ? -28.518 10.219 10.342 1.00 67.38 86 ARG A C 1
ATOM 696 O O . ARG A 1 86 ? -29.677 10.336 10.723 1.00 67.38 86 ARG A O 1
ATOM 703 N N . LYS A 1 87 ? -27.673 9.307 10.816 1.00 64.88 87 LYS A N 1
ATOM 704 C CA . LYS A 1 87 ? -28.005 8.382 11.903 1.00 64.88 87 LYS A CA 1
ATOM 705 C C . LYS A 1 87 ? -27.525 8.871 13.268 1.00 64.88 87 LYS A C 1
ATOM 707 O O . LYS A 1 87 ? -27.782 8.206 14.256 1.00 64.88 87 LYS A O 1
ATOM 712 N N . GLN A 1 88 ? -26.828 10.010 13.298 1.00 67.44 88 GLN A N 1
ATOM 713 C CA . GLN A 1 88 ? -26.140 10.527 14.480 1.00 67.44 88 GLN A CA 1
ATOM 714 C C . GLN A 1 88 ? -25.219 9.467 15.100 1.00 67.44 88 GLN A C 1
ATOM 716 O O . GLN A 1 88 ? -25.130 9.318 16.313 1.00 67.44 88 GLN A O 1
ATOM 721 N N . GLU A 1 89 ? -24.537 8.707 14.241 1.00 70.19 89 GLU A N 1
ATOM 722 C CA . GLU A 1 89 ? -23.693 7.590 14.651 1.00 70.19 89 GLU A CA 1
ATOM 723 C C . GLU A 1 89 ? -22.212 7.927 14.477 1.00 70.19 89 GLU A C 1
ATOM 725 O O . GLU A 1 89 ? -21.817 8.531 13.479 1.00 70.19 89 GLU A O 1
ATOM 730 N N . MET A 1 90 ? -21.366 7.499 15.412 1.00 72.56 90 MET A N 1
ATOM 731 C CA . MET A 1 90 ? -19.915 7.551 15.241 1.00 72.56 90 MET A CA 1
ATOM 732 C C . MET A 1 90 ? -19.310 6.165 15.407 1.00 72.56 90 MET A C 1
ATOM 734 O O . MET A 1 90 ? -19.525 5.479 16.403 1.00 72.56 90 MET A O 1
ATOM 738 N N . THR A 1 91 ? -18.514 5.757 14.421 1.00 78.75 91 THR A N 1
ATOM 739 C CA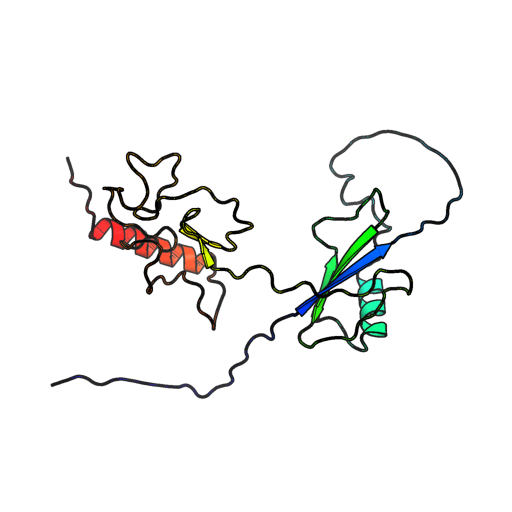 . THR A 1 91 ? -17.762 4.508 14.504 1.00 78.75 91 THR A CA 1
ATOM 740 C C . THR A 1 91 ? -16.426 4.735 15.195 1.00 78.75 91 THR A C 1
ATOM 742 O O . THR A 1 91 ? -15.622 5.542 14.723 1.00 78.75 91 THR A O 1
ATOM 745 N N . TRP A 1 92 ? -16.160 3.954 16.234 1.00 82.38 92 TRP A N 1
ATOM 746 C CA . TRP A 1 92 ? -14.865 3.862 16.900 1.00 82.38 92 TRP A CA 1
ATOM 747 C C . TRP A 1 92 ? -14.185 2.545 16.555 1.00 82.38 92 TRP A C 1
ATOM 749 O O . TRP A 1 92 ? -14.845 1.523 16.371 1.00 82.38 92 TRP A O 1
ATOM 759 N N . ILE A 1 93 ? -12.864 2.591 16.414 1.00 82.00 93 ILE A N 1
ATOM 760 C CA . ILE A 1 93 ? -12.022 1.442 16.093 1.00 82.00 93 ILE A CA 1
ATOM 761 C C . ILE A 1 93 ? -11.061 1.237 17.257 1.00 82.00 93 ILE A C 1
ATOM 763 O O . ILE A 1 93 ? -10.255 2.121 17.553 1.00 82.00 93 ILE A O 1
ATOM 767 N N . THR A 1 94 ? -11.138 0.064 17.875 1.00 82.25 94 THR A N 1
ATOM 768 C CA . THR A 1 94 ? -10.185 -0.433 18.869 1.00 82.25 94 THR A CA 1
ATOM 769 C C . THR A 1 94 ? -9.290 -1.476 18.219 1.00 82.25 94 THR A C 1
ATOM 771 O O . THR A 1 94 ? -9.704 -2.167 17.293 1.00 82.25 94 THR A O 1
ATOM 774 N N . SER A 1 95 ? -8.037 -1.584 18.637 1.00 80.69 95 SER A N 1
ATOM 775 C CA . SER A 1 95 ? -7.136 -2.636 18.164 1.00 80.69 95 SER A CA 1
ATOM 776 C C . SER A 1 95 ? -6.456 -3.293 19.352 1.00 80.69 95 SER A C 1
ATOM 778 O O . SER A 1 95 ? -6.058 -2.597 20.283 1.00 80.69 95 SER A O 1
ATOM 780 N N . TRP A 1 96 ? -6.355 -4.621 19.294 1.00 79.88 96 TRP A N 1
ATOM 781 C CA . TRP A 1 96 ? -5.950 -5.449 20.428 1.00 79.88 96 TRP A CA 1
ATOM 782 C C . TRP A 1 96 ? -4.915 -6.486 20.013 1.00 79.88 96 TRP A C 1
ATOM 784 O O . TRP A 1 96 ? -5.069 -7.111 18.962 1.00 79.88 96 TRP A O 1
ATOM 794 N N . LEU A 1 97 ? -3.886 -6.702 20.824 1.00 76.50 97 LEU A N 1
ATOM 795 C CA . LEU A 1 97 ? -2.904 -7.770 20.598 1.00 76.50 97 LEU A CA 1
ATOM 796 C C . LEU A 1 97 ? -3.451 -9.163 20.853 1.00 76.50 97 LEU A C 1
ATOM 798 O O . LEU A 1 97 ? -3.083 -10.118 20.171 1.00 76.50 97 LEU A O 1
ATOM 802 N N . GLU A 1 98 ? -4.350 -9.262 21.815 1.00 75.56 98 GLU A N 1
ATOM 803 C CA . GLU A 1 98 ? -5.067 -10.483 22.125 1.00 75.56 98 GLU A CA 1
ATOM 804 C C . GLU A 1 98 ? -6.558 -10.269 21.837 1.00 75.56 98 GLU A C 1
ATOM 806 O O . GLU A 1 98 ? -7.046 -9.137 21.907 1.00 75.56 98 GLU A O 1
ATOM 811 N N . PRO A 1 99 ? -7.317 -11.329 21.532 1.00 77.12 99 PRO A N 1
ATOM 812 C CA . PRO A 1 99 ? -8.766 -11.225 21.410 1.00 77.12 99 PRO A CA 1
ATOM 813 C C . PRO A 1 99 ? -9.401 -10.647 22.682 1.00 77.12 99 PRO A C 1
ATOM 815 O O . PRO A 1 99 ? -8.912 -10.885 23.787 1.00 77.12 99 PRO A O 1
ATOM 818 N N . VAL A 1 100 ? -10.480 -9.885 22.515 1.00 81.44 100 VAL A N 1
ATOM 819 C CA . VAL A 1 100 ? -11.347 -9.406 23.601 1.00 81.44 100 VAL A CA 1
ATOM 820 C C . VAL A 1 100 ? -12.747 -9.963 23.405 1.00 81.44 100 VAL A C 1
ATOM 822 O O . VAL A 1 100 ? -13.160 -10.197 22.265 1.00 81.44 100 VAL A O 1
ATOM 825 N N . ASP A 1 101 ? -13.466 -10.149 24.507 1.00 84.31 101 ASP A N 1
ATOM 826 C CA . ASP A 1 101 ? -14.872 -10.532 24.462 1.00 84.31 101 ASP A CA 1
ATOM 827 C C . ASP A 1 101 ? -15.722 -9.440 23.798 1.00 84.31 101 ASP A C 1
ATOM 829 O O . ASP A 1 101 ? -15.355 -8.263 23.731 1.00 84.31 101 ASP A O 1
ATOM 833 N N . GLU A 1 102 ? -16.874 -9.837 23.267 1.00 83.44 102 GLU A N 1
ATOM 834 C CA . GLU A 1 102 ? -17.804 -8.909 22.636 1.00 83.44 102 GLU A CA 1
ATOM 835 C C . GLU A 1 102 ? -18.505 -8.049 23.698 1.00 83.44 102 GLU A C 1
ATOM 837 O O . GLU A 1 102 ? -19.122 -8.563 24.629 1.00 83.44 102 GLU A O 1
ATOM 842 N N . PHE A 1 103 ? -18.466 -6.726 23.537 1.00 83.56 103 PHE A N 1
ATOM 843 C CA . PHE A 1 103 ? -19.153 -5.785 24.424 1.00 83.56 103 PHE A CA 1
ATOM 844 C C . PHE A 1 103 ? -19.821 -4.648 23.646 1.00 83.56 103 PHE A C 1
ATOM 846 O O . PHE A 1 103 ? -19.599 -4.459 22.446 1.00 83.56 103 PHE A O 1
ATOM 853 N N . ARG A 1 104 ? -20.673 -3.890 24.343 1.00 80.88 104 ARG A N 1
ATOM 854 C CA . ARG A 1 104 ? -21.308 -2.665 23.844 1.00 80.88 104 ARG A CA 1
ATOM 855 C C . ARG A 1 104 ? -20.804 -1.491 24.666 1.00 80.88 104 ARG A C 1
ATOM 857 O O . ARG A 1 104 ? -21.019 -1.464 25.869 1.00 80.88 104 ARG A O 1
ATOM 864 N N . LEU A 1 105 ? -20.215 -0.506 24.002 1.00 76.94 105 LEU A N 1
ATOM 865 C CA . LEU A 1 105 ? -19.945 0.805 24.591 1.00 76.94 105 LEU A CA 1
ATOM 866 C C . LEU A 1 105 ? -21.240 1.457 25.088 1.00 76.94 105 LEU A C 1
ATOM 868 O O . LEU A 1 105 ? -22.244 1.458 24.359 1.00 76.94 105 LEU A O 1
ATOM 872 N N . PHE A 1 106 ? -21.187 1.996 26.306 1.00 79.56 106 PHE A N 1
ATOM 873 C CA . PHE A 1 106 ? -22.246 2.710 27.021 1.00 79.56 106 PHE A CA 1
ATOM 874 C C . PHE A 1 106 ? -23.587 1.969 27.058 1.00 79.56 106 PHE A C 1
ATOM 876 O O . PHE A 1 106 ? -24.644 2.594 27.098 1.00 79.56 106 PHE A O 1
ATOM 883 N N . ALA A 1 107 ? -23.557 0.635 26.967 1.00 73.94 107 ALA A N 1
ATOM 884 C CA . ALA A 1 107 ? -24.718 -0.256 26.872 1.00 73.94 107 ALA A CA 1
ATOM 885 C C . ALA A 1 107 ? -25.701 -0.004 25.700 1.00 73.94 107 ALA A C 1
ATOM 887 O O . ALA A 1 107 ? -26.627 -0.791 25.509 1.00 73.94 107 ALA A O 1
ATOM 888 N N . THR A 1 108 ? -25.502 1.033 24.883 1.00 72.44 108 THR A N 1
ATOM 889 C CA . THR A 1 108 ? -26.426 1.459 23.813 1.00 72.44 108 THR A CA 1
ATOM 890 C C . THR A 1 108 ? -25.873 1.238 22.411 1.00 72.44 108 THR A C 1
ATOM 892 O O . THR A 1 108 ? -26.626 1.188 21.439 1.00 72.44 108 THR A O 1
ATOM 895 N N . SER A 1 109 ? -24.556 1.091 22.280 1.00 73.94 109 SER A N 1
ATOM 896 C CA . SER A 1 109 ? -23.918 0.907 20.981 1.00 73.94 109 SER A CA 1
ATOM 897 C C . SER A 1 109 ? -24.195 -0.456 20.349 1.00 73.94 109 SER A C 1
ATOM 899 O O . SER A 1 109 ? -24.672 -1.411 20.978 1.00 73.94 109 SER A O 1
ATOM 901 N N . ASN A 1 110 ? -23.842 -0.563 19.070 1.00 79.06 110 ASN A N 1
ATOM 902 C CA . ASN A 1 110 ? -23.758 -1.851 18.403 1.00 79.06 110 ASN A CA 1
ATOM 903 C C . ASN A 1 110 ? -22.710 -2.747 19.074 1.00 79.06 110 ASN A C 1
ATOM 905 O O . ASN A 1 110 ? -21.697 -2.276 19.583 1.00 79.06 110 ASN A O 1
ATOM 909 N N . LEU A 1 111 ? -22.955 -4.057 19.048 1.00 79.38 111 LEU A N 1
ATOM 910 C CA . LEU A 1 111 ? -21.997 -5.028 19.563 1.00 79.38 111 LEU A CA 1
ATOM 911 C C . LEU A 1 111 ? -20.675 -4.915 18.795 1.00 79.38 111 LEU A C 1
ATOM 913 O O . LEU A 1 111 ? -20.684 -4.777 17.565 1.00 79.38 111 LEU A O 1
ATOM 917 N N . LEU A 1 112 ? -19.565 -4.973 19.532 1.00 79.75 112 LEU A N 1
ATOM 918 C CA . LEU A 1 112 ? -18.217 -4.995 18.982 1.00 79.75 112 LEU A CA 1
ATOM 919 C C . LEU A 1 112 ? -18.119 -6.038 17.867 1.00 79.75 112 LEU A C 1
ATOM 921 O O . LEU A 1 112 ? -18.448 -7.205 18.055 1.00 79.75 112 LEU A O 1
ATOM 925 N N . ARG A 1 113 ? -17.661 -5.610 16.690 1.00 77.69 113 ARG A N 1
ATOM 926 C CA . ARG A 1 113 ? -17.469 -6.493 15.539 1.00 77.69 113 ARG A CA 1
ATOM 927 C C . ARG A 1 113 ? -16.010 -6.528 15.130 1.00 77.69 113 ARG A C 1
ATOM 929 O O . ARG A 1 113 ? -15.372 -5.484 14.989 1.00 77.69 113 ARG A O 1
ATOM 936 N N . TYR A 1 114 ? -15.519 -7.727 14.837 1.00 76.56 114 TYR A N 1
ATOM 937 C CA . TYR A 1 114 ? -14.209 -7.911 14.233 1.00 76.56 114 TYR A CA 1
ATOM 938 C C . TYR A 1 114 ? -14.141 -7.309 12.828 1.00 76.56 114 TYR A C 1
ATOM 940 O O . TYR A 1 114 ? -14.931 -7.645 11.939 1.00 76.56 114 TYR A O 1
ATOM 948 N N . LEU A 1 115 ? -13.173 -6.416 12.618 1.00 66.19 115 LEU A N 1
ATOM 949 C CA . LEU A 1 115 ? -12.731 -6.052 11.282 1.00 66.19 115 LEU A CA 1
ATOM 950 C C . LEU A 1 115 ? -11.720 -7.108 10.863 1.00 66.19 115 LEU A C 1
ATOM 952 O O . LEU A 1 115 ? -10.563 -7.055 11.270 1.00 66.19 115 LEU A O 1
ATOM 956 N N . GLY A 1 116 ? -12.165 -8.044 10.024 1.00 62.31 116 GLY A N 1
ATOM 957 C CA . GLY A 1 116 ? -11.269 -8.971 9.338 1.00 62.31 116 GLY A CA 1
ATOM 958 C C . GLY A 1 116 ? -10.017 -8.270 8.819 1.00 62.31 116 GLY A C 1
ATOM 959 O O . GLY A 1 116 ? -10.073 -7.089 8.445 1.00 62.31 116 GLY A O 1
ATOM 960 N N . GLU A 1 117 ? -8.896 -8.998 8.785 1.00 61.09 117 GLU A N 1
ATOM 961 C CA . GLU A 1 117 ? -7.670 -8.496 8.171 1.00 61.09 117 GLU A CA 1
ATOM 962 C C . GLU A 1 117 ? -8.018 -7.853 6.818 1.00 61.09 117 GLU A C 1
ATOM 964 O O . GLU A 1 117 ? -8.696 -8.437 5.964 1.00 61.09 117 GLU A O 1
ATOM 969 N N . GLY A 1 118 ? -7.612 -6.591 6.637 1.00 58.62 118 GLY A N 1
ATOM 970 C CA . GLY A 1 118 ? -7.766 -5.939 5.343 1.00 58.62 118 GLY A CA 1
ATOM 971 C C . GLY A 1 118 ? -7.084 -6.791 4.268 1.00 58.62 118 GLY A C 1
ATOM 972 O O . GLY A 1 118 ? -6.115 -7.479 4.588 1.00 58.62 118 GLY A O 1
ATOM 973 N N . PRO A 1 119 ? -7.536 -6.741 3.000 1.00 62.47 119 PRO A N 1
ATOM 974 C CA . PRO A 1 119 ? -6.978 -7.590 1.956 1.00 62.47 119 PRO A CA 1
ATOM 975 C C . PRO A 1 119 ? -5.452 -7.503 1.961 1.00 62.47 119 PRO A C 1
ATOM 977 O O . PRO A 1 119 ? -4.894 -6.405 2.104 1.00 62.47 119 PRO A O 1
ATOM 980 N N . ALA A 1 120 ? -4.805 -8.665 1.868 1.00 71.75 120 ALA A N 1
ATOM 981 C CA . ALA A 1 120 ? -3.359 -8.764 1.939 1.00 71.75 120 ALA A CA 1
ATOM 982 C C . ALA A 1 120 ? -2.714 -7.865 0.877 1.00 71.75 120 ALA A C 1
ATOM 984 O O . ALA A 1 120 ? -3.238 -7.691 -0.230 1.00 71.75 120 ALA A O 1
ATOM 985 N N . ILE A 1 121 ? -1.577 -7.268 1.229 1.00 81.31 121 ILE A N 1
ATOM 986 C CA . ILE A 1 121 ? -0.746 -6.582 0.245 1.00 81.31 121 ILE A CA 1
ATOM 987 C C . ILE A 1 121 ? -0.213 -7.658 -0.699 1.00 81.31 121 ILE A C 1
ATOM 989 O O . ILE A 1 121 ? 0.470 -8.583 -0.273 1.00 81.31 121 ILE A O 1
ATOM 993 N N . ALA A 1 122 ? -0.535 -7.525 -1.978 1.00 86.31 122 ALA A N 1
ATOM 994 C CA . ALA A 1 122 ? -0.115 -8.436 -3.025 1.00 86.31 122 ALA A CA 1
ATOM 995 C C . ALA A 1 122 ? 0.481 -7.646 -4.188 1.00 86.31 122 ALA A C 1
ATOM 997 O O . ALA A 1 122 ? 0.256 -6.440 -4.342 1.00 86.31 122 ALA A O 1
ATOM 998 N N . TYR A 1 123 ? 1.250 -8.338 -5.020 1.00 90.44 123 TYR A N 1
ATOM 999 C CA . TYR A 1 123 ? 1.676 -7.792 -6.296 1.00 90.44 123 TYR A CA 1
ATOM 1000 C C . TYR A 1 123 ? 0.452 -7.546 -7.191 1.00 90.44 123 TYR A C 1
ATOM 1002 O O . TYR A 1 123 ? -0.345 -8.453 -7.425 1.00 90.44 123 TYR A O 1
ATOM 1010 N N . HIS A 1 124 ? 0.276 -6.310 -7.662 1.00 92.44 124 HIS A N 1
ATOM 1011 C CA . HIS A 1 124 ? -0.905 -5.906 -8.424 1.00 92.44 124 HIS A CA 1
ATOM 1012 C C . HIS A 1 124 ? -0.653 -5.963 -9.935 1.00 92.44 124 HIS A C 1
ATOM 1014 O O . HIS A 1 124 ? -0.139 -5.007 -10.524 1.00 92.44 124 HIS A O 1
ATOM 1020 N N . ASN A 1 125 ? -1.049 -7.081 -10.549 1.00 91.12 125 ASN A N 1
ATOM 1021 C CA . ASN A 1 125 ? -0.990 -7.313 -11.990 1.00 91.12 125 ASN A CA 1
ATOM 1022 C C . ASN A 1 125 ? -2.237 -8.096 -12.467 1.00 91.12 125 ASN A C 1
ATOM 1024 O O . ASN A 1 125 ? -2.483 -9.176 -11.929 1.00 91.12 125 ASN A O 1
ATOM 1028 N N . PRO A 1 126 ? -3.009 -7.600 -13.455 1.00 90.81 126 PRO A N 1
ATOM 1029 C CA . PRO A 1 126 ? -2.872 -6.294 -14.111 1.00 90.81 126 PRO A CA 1
ATOM 1030 C C . PRO A 1 126 ? -3.140 -5.143 -13.134 1.00 90.81 126 PRO A C 1
ATOM 1032 O O . PRO A 1 126 ? -3.802 -5.337 -12.122 1.00 90.81 126 PRO A O 1
ATOM 1035 N N . GLY A 1 127 ? -2.603 -3.951 -13.410 1.00 93.75 127 GLY A N 1
ATOM 1036 C CA . GLY A 1 127 ? -2.818 -2.772 -12.570 1.00 93.75 127 GLY A CA 1
ATOM 1037 C C . GLY A 1 127 ? -1.558 -1.944 -12.355 1.00 93.75 127 GLY A C 1
ATOM 1038 O O . GLY A 1 127 ? -0.824 -1.642 -13.297 1.00 93.75 127 GLY A O 1
ATOM 1039 N N . CYS A 1 128 ? -1.309 -1.539 -11.109 1.00 94.94 128 CYS A N 1
ATOM 1040 C CA . CYS A 1 128 ? -0.247 -0.580 -10.799 1.00 94.94 128 CYS A CA 1
ATOM 1041 C C . CYS A 1 128 ? 1.172 -1.176 -10.784 1.00 94.94 128 CYS A C 1
ATOM 1043 O O . CYS A 1 128 ? 2.118 -0.427 -10.546 1.00 94.94 128 CYS A O 1
ATOM 1045 N N . GLN A 1 129 ? 1.326 -2.494 -10.976 1.00 95.25 129 GLN A N 1
ATOM 1046 C CA . GLN A 1 129 ? 2.609 -3.226 -10.978 1.00 95.25 129 GLN A CA 1
ATOM 1047 C C . GLN A 1 129 ? 3.429 -3.058 -9.686 1.00 95.25 129 GLN A C 1
ATOM 1049 O O . GLN A 1 129 ? 4.648 -3.220 -9.657 1.00 95.25 129 GLN A O 1
ATOM 1054 N N . GLY A 1 130 ? 2.755 -2.699 -8.597 1.00 92.62 130 GLY A N 1
ATOM 1055 C CA . GLY A 1 130 ? 3.360 -2.504 -7.288 1.00 92.62 130 GLY A CA 1
ATOM 1056 C C . GLY A 1 130 ? 2.675 -3.351 -6.236 1.00 92.62 130 GLY A C 1
ATOM 1057 O O . GLY A 1 130 ? 1.590 -3.889 -6.460 1.00 92.62 130 GLY A O 1
ATOM 1058 N N . TYR A 1 131 ? 3.295 -3.426 -5.066 1.00 88.69 131 TYR A N 1
ATOM 1059 C CA . TYR A 1 131 ? 2.714 -4.095 -3.913 1.00 88.69 131 TYR A CA 1
ATOM 1060 C C . TYR A 1 131 ? 1.670 -3.181 -3.272 1.00 88.69 131 TYR A C 1
ATOM 1062 O O . TYR A 1 131 ? 1.975 -2.088 -2.785 1.00 88.69 131 TYR A O 1
ATOM 1070 N N . CYS A 1 132 ? 0.405 -3.578 -3.359 1.00 87.50 132 CYS A N 1
ATOM 1071 C CA . CYS A 1 132 ? -0.714 -2.845 -2.778 1.00 87.50 132 CYS A CA 1
ATOM 1072 C C . CYS A 1 132 ? -1.883 -3.794 -2.502 1.00 87.50 132 CYS A C 1
ATOM 1074 O O . CYS A 1 132 ? -1.758 -5.001 -2.665 1.00 87.50 132 CYS A O 1
ATOM 1076 N N . ARG A 1 133 ? -3.023 -3.256 -2.066 1.00 86.12 133 ARG A N 1
ATOM 1077 C CA . ARG A 1 133 ? -4.273 -4.015 -1.953 1.00 86.12 133 ARG A CA 1
ATOM 1078 C C . ARG A 1 133 ? -5.015 -3.912 -3.290 1.00 86.12 133 ARG A C 1
ATOM 1080 O O . ARG A 1 133 ? -5.575 -2.839 -3.530 1.00 86.12 133 ARG A O 1
ATOM 1087 N N . PRO A 1 134 ? -5.042 -4.949 -4.155 1.00 86.44 134 PRO A N 1
ATOM 1088 C CA . PRO A 1 134 ? -5.558 -4.807 -5.521 1.00 86.44 134 PRO A CA 1
ATOM 1089 C C . PRO A 1 134 ? -7.003 -4.298 -5.561 1.00 86.44 134 PRO A C 1
ATOM 1091 O O . PRO A 1 134 ? -7.307 -3.352 -6.278 1.00 86.44 134 PRO A O 1
ATOM 1094 N N . SER A 1 135 ? -7.860 -4.815 -4.674 1.00 84.06 135 SER A N 1
ATOM 1095 C CA . SER A 1 135 ? -9.276 -4.430 -4.573 1.00 84.06 135 SER A CA 1
ATOM 1096 C C . SER A 1 135 ? -9.534 -2.978 -4.150 1.00 84.06 135 SER A C 1
ATOM 1098 O O . SER A 1 135 ? -10.663 -2.509 -4.247 1.00 84.06 135 SER A O 1
ATOM 1100 N N . ARG A 1 136 ? -8.518 -2.261 -3.653 1.00 83.62 136 ARG A N 1
ATOM 1101 C CA . ARG A 1 136 ? -8.615 -0.853 -3.224 1.00 83.62 136 ARG A CA 1
ATOM 1102 C C . ARG A 1 136 ? -7.574 0.039 -3.900 1.00 83.62 136 ARG A C 1
ATOM 1104 O O . ARG A 1 136 ? -7.316 1.147 -3.434 1.00 83.62 136 ARG A O 1
ATOM 1111 N N . CYS A 1 137 ? -6.910 -0.451 -4.942 1.00 86.94 137 CYS A N 1
ATOM 1112 C CA . CYS A 1 137 ? -5.841 0.290 -5.585 1.00 86.94 137 CYS A CA 1
ATOM 1113 C C . CYS A 1 137 ? -6.415 1.378 -6.499 1.00 86.94 137 CYS A C 1
ATOM 1115 O O . CYS A 1 137 ? -7.144 1.086 -7.437 1.00 86.94 137 CYS A O 1
ATOM 1117 N N . THR A 1 138 ? -6.029 2.629 -6.254 1.00 91.44 138 THR A N 1
ATOM 1118 C CA . THR A 1 138 ? -6.364 3.789 -7.101 1.00 91.44 138 THR A CA 1
ATOM 1119 C C . THR A 1 138 ? -5.160 4.308 -7.892 1.00 91.44 138 THR A C 1
ATOM 1121 O O . THR A 1 138 ? -5.234 5.341 -8.554 1.00 91.44 138 THR A O 1
ATOM 1124 N N . ARG A 1 139 ? -4.011 3.622 -7.808 1.00 93.06 139 ARG A N 1
ATOM 1125 C CA . ARG A 1 139 ? -2.788 4.020 -8.518 1.00 93.06 139 ARG A CA 1
ATOM 1126 C C . ARG A 1 139 ? -2.958 3.783 -10.019 1.00 93.06 139 ARG A C 1
ATOM 1128 O O . ARG A 1 139 ? -3.564 2.798 -10.426 1.00 93.06 139 ARG A O 1
ATOM 1135 N N . ALA A 1 140 ? -2.347 4.652 -10.823 1.00 93.75 140 ALA A N 1
ATOM 1136 C CA . ALA A 1 140 ? -2.349 4.524 -12.277 1.00 93.75 140 ALA A CA 1
ATOM 1137 C C . ALA A 1 140 ? -1.811 3.159 -12.739 1.00 93.75 140 ALA A C 1
ATOM 1139 O O . ALA A 1 140 ? -0.829 2.648 -12.184 1.00 93.75 140 ALA A O 1
ATOM 1140 N N . ILE A 1 141 ? -2.436 2.618 -13.785 1.00 94.62 141 ILE A N 1
ATOM 1141 C CA . ILE A 1 141 ? -2.017 1.381 -14.445 1.00 94.62 141 ILE A CA 1
ATOM 1142 C C . ILE A 1 141 ? -0.627 1.583 -15.059 1.00 94.62 141 ILE A C 1
ATOM 1144 O O . ILE A 1 141 ? -0.313 2.645 -15.609 1.00 94.62 141 ILE A O 1
ATOM 1148 N N . ARG A 1 142 ? 0.231 0.570 -14.923 1.00 95.69 142 ARG A N 1
ATOM 1149 C CA . ARG A 1 142 ? 1.609 0.565 -15.426 1.00 95.69 142 ARG A CA 1
ATOM 1150 C C . ARG A 1 142 ? 1.863 -0.674 -16.272 1.00 95.69 142 ARG A C 1
ATOM 1152 O O . ARG A 1 142 ? 1.294 -1.735 -16.031 1.00 95.69 142 ARG A O 1
ATOM 1159 N N . CYS A 1 143 ? 2.760 -0.535 -17.241 1.00 95.56 143 CYS A N 1
ATOM 1160 C CA . CYS A 1 143 ? 3.238 -1.646 -18.050 1.00 95.56 143 CYS A CA 1
ATOM 1161 C C . CYS A 1 143 ? 3.980 -2.665 -17.169 1.00 95.56 143 CYS A C 1
ATOM 1163 O O . CYS A 1 143 ? 4.895 -2.286 -16.437 1.00 95.56 143 CYS A O 1
ATOM 1165 N N . SER A 1 144 ? 3.617 -3.949 -17.256 1.00 94.19 144 SER A N 1
ATOM 1166 C CA . SER A 1 144 ? 4.261 -5.021 -16.477 1.00 94.19 144 SER A CA 1
ATOM 1167 C C . SER A 1 144 ? 5.726 -5.262 -16.858 1.00 94.19 144 SER A C 1
ATOM 1169 O O . SER A 1 144 ? 6.456 -5.884 -16.092 1.00 94.19 144 SER A O 1
ATOM 1171 N N . ASN A 1 145 ? 6.151 -4.771 -18.027 1.00 95.06 145 ASN A N 1
ATOM 1172 C CA . ASN A 1 145 ? 7.507 -4.927 -18.538 1.00 95.06 145 ASN A CA 1
ATOM 1173 C C . ASN A 1 145 ? 8.427 -3.759 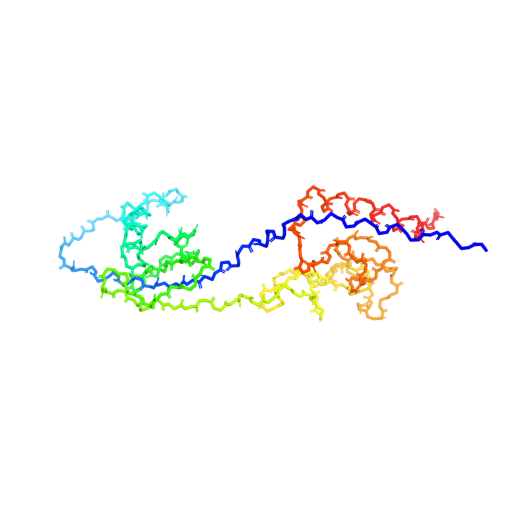-18.140 1.00 95.06 145 ASN A C 1
ATOM 1175 O O . ASN A 1 145 ? 9.390 -3.937 -17.402 1.00 95.06 145 ASN A O 1
ATOM 1179 N N . CYS A 1 146 ? 8.105 -2.540 -18.586 1.00 94.44 146 CYS A N 1
ATOM 1180 C CA . CYS A 1 146 ? 8.965 -1.363 -18.398 1.00 94.44 146 CYS A CA 1
ATOM 1181 C C . CYS A 1 146 ? 8.514 -0.418 -17.269 1.00 94.44 146 CYS A C 1
ATOM 1183 O O . CYS A 1 146 ? 9.078 0.663 -17.092 1.00 94.44 146 CYS A O 1
ATOM 1185 N N . GLY A 1 147 ? 7.429 -0.747 -16.559 1.00 93.56 147 GLY A N 1
ATOM 1186 C CA . GLY A 1 147 ? 6.932 0.022 -15.414 1.00 93.56 147 GLY A CA 1
ATOM 1187 C C . GLY A 1 147 ? 6.391 1.424 -15.732 1.00 93.56 147 GLY A C 1
ATOM 1188 O O . GLY A 1 147 ? 5.910 2.110 -14.820 1.00 93.56 147 GLY A O 1
ATOM 1189 N N . LYS A 1 148 ? 6.437 1.881 -16.994 1.00 94.38 148 LYS A N 1
ATOM 1190 C CA . LYS A 1 148 ? 5.873 3.174 -17.408 1.00 94.38 148 LYS A CA 1
ATOM 1191 C C . LYS A 1 148 ? 4.347 3.184 -17.230 1.00 94.38 148 LYS A C 1
ATOM 1193 O O . LYS A 1 148 ? 3.703 2.174 -17.523 1.00 94.38 148 LYS A O 1
ATOM 1198 N N . PRO A 1 149 ? 3.756 4.305 -16.773 1.00 94.38 149 PRO A N 1
ATOM 1199 C CA . PRO A 1 149 ? 2.305 4.453 -16.729 1.00 94.38 149 PRO A CA 1
ATOM 1200 C C . PRO A 1 149 ? 1.694 4.332 -18.125 1.00 94.38 149 PRO A C 1
ATOM 1202 O O . PRO A 1 149 ? 2.228 4.909 -19.069 1.00 94.38 149 PRO A O 1
ATOM 1205 N N . GLU A 1 150 ? 0.559 3.645 -18.225 1.00 92.38 150 GLU A N 1
ATOM 1206 C CA . GLU A 1 150 ? -0.160 3.393 -19.483 1.00 92.38 150 GLU A CA 1
ATOM 1207 C C . GLU A 1 150 ? -0.405 4.682 -20.280 1.00 92.38 150 GLU A C 1
ATOM 1209 O O . GLU A 1 150 ? -0.080 4.758 -21.459 1.00 92.38 150 GLU A O 1
ATOM 1214 N N . ARG A 1 151 ? -0.832 5.753 -19.598 1.00 92.00 151 ARG A N 1
ATOM 1215 C CA . ARG A 1 151 ? -1.091 7.081 -20.186 1.00 92.00 151 ARG A CA 1
ATOM 1216 C C . ARG A 1 151 ? 0.091 7.743 -20.917 1.00 92.00 151 ARG A C 1
ATOM 1218 O O . ARG A 1 151 ? -0.113 8.739 -21.596 1.00 92.00 151 ARG A O 1
ATOM 1225 N N . VAL A 1 152 ? 1.323 7.284 -20.693 1.00 92.44 152 VAL A N 1
ATOM 1226 C CA . VAL A 1 152 ? 2.557 7.823 -21.308 1.00 92.44 152 VAL A CA 1
ATOM 1227 C C . VAL A 1 152 ? 3.436 6.702 -21.873 1.00 92.44 152 VAL A C 1
ATOM 1229 O O . VAL A 1 152 ? 4.651 6.862 -22.023 1.00 92.44 152 VAL A O 1
ATOM 1232 N N . HIS A 1 153 ? 2.848 5.526 -22.094 1.00 93.25 153 HIS A N 1
ATOM 1233 C CA . HIS A 1 153 ? 3.539 4.389 -22.672 1.00 93.25 153 HIS A CA 1
ATOM 1234 C C . HIS A 1 153 ? 3.460 4.460 -24.200 1.00 93.25 153 HIS A C 1
ATOM 1236 O O . HIS A 1 153 ? 2.374 4.504 -24.767 1.00 93.25 153 HIS A O 1
ATOM 1242 N N . ASP A 1 154 ? 4.613 4.426 -24.866 1.00 88.75 154 ASP A N 1
ATOM 1243 C CA . ASP A 1 154 ? 4.672 4.395 -26.327 1.00 88.75 154 ASP A CA 1
ATOM 1244 C C . ASP A 1 154 ? 4.629 2.942 -26.814 1.00 88.75 154 ASP A C 1
ATOM 1246 O O . ASP A 1 154 ? 5.540 2.162 -26.513 1.00 88.75 154 ASP A O 1
ATOM 1250 N N . GLY A 1 155 ? 3.603 2.592 -27.591 1.00 89.56 155 GLY A N 1
ATOM 1251 C CA . GLY A 1 155 ? 3.418 1.248 -28.144 1.00 89.56 155 GLY A CA 1
ATOM 1252 C C . GLY A 1 155 ? 2.672 0.286 -27.205 1.00 89.56 155 GLY A C 1
ATOM 1253 O O . GLY A 1 155 ? 2.081 0.729 -26.216 1.00 89.56 155 GLY A O 1
ATOM 1254 N N . PRO A 1 156 ? 2.679 -1.024 -27.510 1.00 90.94 156 PRO A N 1
ATOM 1255 C CA . PRO A 1 156 ? 1.906 -2.023 -26.770 1.00 90.94 156 PRO A CA 1
ATOM 1256 C C . PRO A 1 156 ? 2.381 -2.175 -25.318 1.00 90.94 156 PRO A C 1
ATOM 1258 O O . PRO A 1 156 ? 3.580 -2.124 -25.034 1.00 90.94 156 PRO A O 1
ATOM 1261 N N . ILE A 1 157 ? 1.441 -2.368 -24.388 1.00 90.25 157 ILE A N 1
ATOM 1262 C CA . ILE A 1 157 ? 1.730 -2.566 -22.959 1.00 90.25 157 ILE A CA 1
ATOM 1263 C C . ILE A 1 157 ? 1.811 -4.057 -22.613 1.00 90.25 157 ILE A C 1
ATOM 1265 O O . ILE A 1 157 ? 1.253 -4.910 -23.296 1.00 90.25 157 ILE A O 1
ATOM 1269 N N . GLY A 1 158 ? 2.447 -4.381 -21.489 1.00 86.94 158 GLY A N 1
ATOM 1270 C CA . GLY A 1 158 ? 2.447 -5.743 -20.962 1.00 86.94 158 GLY A CA 1
ATOM 1271 C C . GLY A 1 158 ? 3.474 -6.643 -21.647 1.00 86.94 158 GLY A C 1
ATOM 1272 O O . GLY A 1 158 ? 4.619 -6.237 -21.825 1.00 86.94 158 GLY A O 1
ATOM 1273 N N . ALA A 1 159 ? 3.075 -7.868 -21.998 1.00 84.81 159 ALA A N 1
ATOM 1274 C CA . ALA A 1 159 ? 3.963 -8.877 -22.586 1.00 84.81 159 ALA A CA 1
ATOM 1275 C C . ALA A 1 159 ? 4.480 -8.507 -23.988 1.00 84.81 159 ALA A C 1
ATOM 1277 O O . ALA A 1 159 ? 5.552 -8.954 -24.377 1.00 84.81 159 ALA A O 1
ATOM 1278 N N . GLU A 1 160 ? 3.743 -7.672 -24.721 1.00 90.44 160 GLU A N 1
ATOM 1279 C CA . GLU A 1 160 ? 4.108 -7.210 -26.068 1.00 90.44 160 GLU A CA 1
ATOM 1280 C C . GLU A 1 160 ? 4.987 -5.949 -26.048 1.00 90.44 160 GLU A C 1
ATOM 1282 O O . GLU A 1 160 ? 5.411 -5.453 -27.092 1.00 90.44 160 GLU A O 1
ATOM 1287 N N . CYS A 1 161 ? 5.267 -5.404 -24.862 1.00 94.06 161 CYS A N 1
ATOM 1288 C CA . CYS A 1 161 ? 6.097 -4.220 -24.711 1.00 94.06 161 CYS A CA 1
ATOM 1289 C C . CYS A 1 161 ? 7.529 -4.484 -25.196 1.00 94.06 161 CYS A C 1
ATOM 1291 O O . CYS A 1 161 ? 8.231 -5.335 -24.662 1.00 94.06 161 CYS A O 1
ATOM 1293 N N . THR A 1 162 ? 7.994 -3.677 -26.150 1.00 92.94 162 THR A N 1
ATOM 1294 C CA . THR A 1 162 ? 9.350 -3.765 -26.723 1.00 92.94 162 THR A CA 1
ATOM 1295 C C . THR A 1 162 ? 10.381 -2.889 -26.007 1.00 92.94 162 THR A C 1
ATOM 1297 O O . THR A 1 162 ? 11.548 -2.848 -26.395 1.00 92.94 162 THR A O 1
ATOM 1300 N N . LYS A 1 163 ? 9.967 -2.137 -24.979 1.00 93.56 163 LYS A N 1
ATOM 1301 C CA . LYS A 1 163 ? 10.885 -1.322 -24.171 1.00 93.56 163 LYS A CA 1
ATOM 1302 C C . LYS A 1 163 ? 11.710 -2.229 -23.246 1.00 93.56 163 LYS A C 1
ATOM 1304 O O . LYS A 1 163 ? 11.206 -3.277 -22.854 1.00 93.56 163 LYS A O 1
ATOM 1309 N N . PRO A 1 164 ? 12.922 -1.819 -22.840 1.00 93.94 164 PRO A N 1
ATOM 1310 C CA . PRO A 1 164 ? 13.690 -2.581 -21.865 1.00 93.94 164 PRO A CA 1
ATOM 1311 C C . PRO A 1 164 ? 12.948 -2.769 -20.540 1.00 93.94 164 PRO A C 1
ATOM 1313 O O . PRO A 1 164 ? 12.165 -1.906 -20.122 1.00 93.94 164 PRO A O 1
ATOM 1316 N N . GLU A 1 165 ? 13.210 -3.898 -19.887 1.00 94.69 165 GLU A N 1
ATOM 1317 C CA . GLU A 1 165 ? 12.604 -4.237 -18.604 1.00 94.69 165 GLU A CA 1
ATOM 1318 C C . GLU A 1 165 ? 13.012 -3.236 -17.527 1.00 94.69 165 GLU A C 1
ATOM 1320 O O . GLU A 1 165 ? 14.186 -2.891 -17.387 1.00 94.69 165 GLU A O 1
ATOM 1325 N N . LYS A 1 166 ? 12.036 -2.773 -16.746 1.00 95.44 166 LYS A N 1
ATOM 1326 C CA . LYS A 1 166 ? 12.294 -1.891 -15.611 1.00 95.44 166 LYS A CA 1
ATOM 1327 C C . LYS A 1 166 ? 11.256 -2.091 -14.524 1.00 95.44 166 LYS A C 1
ATOM 1329 O O . LYS A 1 166 ? 10.065 -1.839 -14.723 1.00 95.44 166 LYS A O 1
ATOM 1334 N N . CYS A 1 167 ? 11.721 -2.471 -13.341 1.00 95.06 167 CYS A N 1
ATOM 1335 C CA . CYS A 1 167 ? 10.845 -2.793 -12.230 1.00 95.06 167 CYS A CA 1
ATOM 1336 C C . CYS A 1 167 ? 10.181 -1.512 -11.719 1.00 95.06 167 CYS A C 1
ATOM 1338 O O . CYS A 1 167 ? 10.857 -0.560 -11.327 1.00 95.06 167 CYS A O 1
ATOM 1340 N N . ALA A 1 168 ? 8.847 -1.493 -11.656 1.00 94.75 168 ALA A N 1
ATOM 1341 C CA . ALA A 1 168 ? 8.081 -0.330 -11.203 1.00 94.75 168 ALA A CA 1
ATOM 1342 C C . ALA A 1 168 ? 8.324 0.039 -9.722 1.00 94.75 168 ALA A C 1
ATOM 1344 O O . ALA A 1 168 ? 7.943 1.130 -9.294 1.00 94.75 168 ALA A O 1
ATOM 1345 N N . ASN A 1 169 ? 8.937 -0.858 -8.939 1.00 94.00 169 ASN A N 1
ATOM 1346 C CA . ASN A 1 169 ? 9.161 -0.674 -7.507 1.00 94.00 169 ASN A CA 1
ATOM 1347 C C . ASN A 1 169 ? 10.600 -0.237 -7.195 1.00 94.00 169 ASN A C 1
ATOM 1349 O O . ASN A 1 169 ? 10.784 0.845 -6.633 1.00 94.00 169 ASN A O 1
ATOM 1353 N N . CYS A 1 170 ? 11.597 -1.046 -7.580 1.00 94.81 170 CYS A N 1
ATOM 1354 C CA . CYS A 1 170 ? 13.019 -0.809 -7.295 1.00 94.81 170 CYS A CA 1
ATOM 1355 C C . CYS A 1 170 ? 13.818 -0.191 -8.453 1.00 94.81 170 CYS A C 1
ATOM 1357 O O . CYS A 1 170 ? 14.978 0.142 -8.254 1.00 94.81 170 CYS A O 1
ATOM 1359 N N . HIS A 1 171 ? 13.228 -0.043 -9.644 1.00 95.31 171 HIS A N 1
ATOM 1360 C CA . HIS A 1 171 ? 13.857 0.509 -10.856 1.00 95.31 171 HIS A CA 1
ATOM 1361 C C . HIS A 1 171 ? 14.981 -0.331 -11.478 1.00 95.31 171 HIS A C 1
ATOM 1363 O O . HIS A 1 171 ? 15.586 0.106 -12.451 1.00 95.31 171 HIS A O 1
ATOM 1369 N N . TRP A 1 172 ? 15.223 -1.542 -10.978 1.00 96.00 172 TRP A N 1
ATOM 1370 C CA . TRP A 1 172 ? 16.218 -2.465 -11.531 1.00 96.00 172 TRP A CA 1
ATOM 1371 C C . TRP A 1 172 ? 15.821 -2.940 -12.940 1.00 96.00 172 TRP A C 1
ATOM 1373 O O . TRP A 1 172 ? 14.628 -2.885 -13.269 1.00 96.00 172 TRP A O 1
ATOM 1383 N N . PRO A 1 173 ? 16.773 -3.438 -13.754 1.00 94.94 173 PRO A N 1
ATOM 1384 C CA . PRO A 1 173 ? 16.524 -3.920 -15.117 1.00 94.94 173 PRO A CA 1
ATOM 1385 C C . PRO A 1 173 ? 15.861 -5.308 -15.148 1.00 94.94 173 PRO A C 1
ATOM 1387 O O . PRO A 1 173 ? 16.350 -6.241 -15.774 1.00 94.94 173 PRO A O 1
ATOM 1390 N N . TYR A 1 174 ? 14.753 -5.436 -14.428 1.00 94.38 174 TYR A N 1
ATOM 1391 C CA . TYR A 1 174 ? 13.931 -6.635 -14.332 1.00 94.38 174 TYR A CA 1
ATOM 1392 C C . TYR A 1 174 ? 12.461 -6.240 -14.385 1.00 94.38 174 TYR A C 1
ATOM 1394 O O . TYR A 1 174 ? 12.091 -5.126 -14.011 1.00 94.38 174 TYR A O 1
ATOM 1402 N N . ARG A 1 175 ? 11.590 -7.168 -14.766 1.00 92.88 175 ARG A N 1
ATOM 1403 C CA . ARG A 1 175 ? 10.136 -7.011 -14.599 1.00 92.88 175 ARG A CA 1
ATOM 1404 C C . ARG A 1 175 ? 9.739 -6.852 -13.132 1.00 92.88 175 ARG A C 1
ATOM 1406 O O . ARG A 1 175 ? 10.444 -7.289 -12.226 1.00 92.88 175 ARG A O 1
ATOM 1413 N N . ALA A 1 176 ? 8.586 -6.235 -12.878 1.00 91.12 176 ALA A N 1
ATOM 1414 C CA . ALA A 1 176 ? 8.164 -5.892 -11.517 1.00 91.12 176 ALA A CA 1
ATOM 1415 C C . ALA A 1 176 ? 7.796 -7.099 -10.623 1.00 91.12 176 ALA A C 1
ATOM 1417 O O . ALA A 1 176 ? 7.758 -6.947 -9.402 1.00 91.12 176 ALA A O 1
ATOM 1418 N N . ASP A 1 177 ? 7.587 -8.279 -11.212 1.00 89.75 177 ASP A N 1
ATOM 1419 C CA . ASP A 1 177 ? 7.312 -9.560 -10.548 1.00 89.75 177 ASP A CA 1
ATOM 1420 C C . ASP A 1 177 ? 8.578 -10.358 -10.174 1.00 89.75 177 ASP A C 1
ATOM 1422 O O . ASP A 1 177 ? 8.478 -11.487 -9.686 1.00 89.75 177 ASP A O 1
ATOM 1426 N N . HIS A 1 178 ? 9.777 -9.797 -10.368 1.00 91.00 178 HIS A N 1
ATOM 1427 C CA . HIS A 1 178 ? 11.019 -10.493 -10.037 1.00 91.00 178 HIS A CA 1
ATOM 1428 C C . HIS A 1 178 ? 11.141 -10.803 -8.530 1.00 91.00 178 HIS A C 1
ATOM 1430 O O . HIS A 1 178 ? 10.921 -9.951 -7.665 1.00 91.00 178 HIS A O 1
ATOM 1436 N N . LYS A 1 179 ? 11.550 -12.040 -8.211 1.00 88.81 179 LYS A N 1
ATOM 1437 C CA . LYS A 1 179 ? 11.627 -12.566 -6.830 1.00 88.81 179 LYS A CA 1
ATOM 1438 C C . LYS A 1 179 ? 12.648 -11.845 -5.947 1.00 88.81 179 LYS A C 1
ATOM 1440 O O . LYS A 1 179 ? 12.550 -11.894 -4.726 1.00 88.81 179 LYS A O 1
ATOM 1445 N N . GLU A 1 180 ? 13.619 -11.185 -6.566 1.00 89.00 180 GLU A N 1
ATOM 1446 C CA . GLU A 1 180 ? 14.713 -10.484 -5.889 1.00 89.00 180 GLU A CA 1
ATOM 1447 C C . GLU A 1 180 ? 14.413 -9.000 -5.657 1.00 89.00 180 GLU A C 1
ATOM 1449 O O . GLU A 1 180 ? 15.311 -8.233 -5.319 1.00 89.00 180 GLU A O 1
ATOM 1454 N N . CYS A 1 181 ? 13.159 -8.563 -5.833 1.00 90.19 181 CYS A N 1
ATOM 1455 C CA . CYS A 1 181 ? 12.799 -7.174 -5.587 1.00 90.19 181 CYS A CA 1
ATOM 1456 C C . CYS A 1 181 ? 13.050 -6.818 -4.116 1.00 90.19 181 CYS A C 1
ATOM 1458 O O . CYS A 1 181 ? 12.378 -7.366 -3.238 1.00 90.19 181 CYS A O 1
ATOM 1460 N N . PRO A 1 182 ? 13.952 -5.866 -3.811 1.00 88.69 182 PRO A N 1
ATOM 1461 C CA . PRO A 1 182 ? 14.176 -5.448 -2.431 1.00 88.69 182 PRO A CA 1
ATOM 1462 C C . PRO A 1 182 ? 12.937 -4.766 -1.838 1.00 88.69 182 PRO A C 1
ATOM 1464 O O . PRO A 1 182 ? 12.802 -4.729 -0.625 1.00 88.69 182 PRO A O 1
ATOM 1467 N N . VAL A 1 183 ? 12.023 -4.281 -2.693 1.00 89.00 183 VAL A N 1
ATOM 1468 C CA . VAL A 1 183 ? 10.754 -3.636 -2.317 1.00 89.00 183 VAL A CA 1
ATOM 1469 C C . VAL A 1 183 ? 9.603 -4.640 -2.139 1.00 89.00 183 VAL A C 1
ATOM 1471 O O . VAL A 1 183 ? 8.500 -4.255 -1.755 1.00 89.00 183 VAL A O 1
ATOM 1474 N N . ALA A 1 184 ? 9.827 -5.932 -2.409 1.00 86.44 184 ALA A N 1
ATOM 1475 C CA . ALA A 1 184 ? 8.821 -6.953 -2.141 1.00 86.44 184 ALA A CA 1
ATOM 1476 C C . ALA A 1 184 ? 8.530 -7.047 -0.632 1.00 86.44 184 ALA A C 1
ATOM 1478 O O . ALA A 1 184 ? 9.478 -7.140 0.151 1.00 86.44 184 ALA A O 1
ATOM 1479 N N . PRO A 1 185 ? 7.249 -7.073 -0.210 1.00 77.44 185 PRO A N 1
ATOM 1480 C CA . PRO A 1 185 ? 6.879 -7.339 1.170 1.00 77.44 185 PRO A CA 1
ATOM 1481 C C . PRO A 1 185 ? 7.486 -8.671 1.605 1.00 77.44 185 PRO A C 1
ATOM 1483 O O . PRO A 1 185 ? 7.152 -9.725 1.062 1.00 77.44 185 PRO A O 1
ATOM 1486 N N . ARG A 1 186 ? 8.406 -8.632 2.570 1.00 69.31 186 ARG A N 1
ATOM 1487 C CA . ARG A 1 186 ? 8.953 -9.839 3.191 1.00 69.31 186 ARG A CA 1
ATOM 1488 C C . ARG A 1 186 ? 8.090 -10.176 4.395 1.00 69.31 186 ARG A C 1
ATOM 1490 O O . ARG A 1 186 ? 7.754 -9.296 5.179 1.00 69.31 186 ARG A O 1
ATOM 1497 N N . ASN A 1 187 ? 7.780 -11.458 4.568 1.00 49.94 187 ASN A N 1
ATOM 1498 C CA . ASN A 1 187 ? 6.889 -11.958 5.621 1.00 49.94 187 ASN A CA 1
ATOM 1499 C C . ASN A 1 187 ? 7.340 -11.627 7.066 1.00 49.94 187 ASN A C 1
ATOM 1501 O O . ASN A 1 187 ? 6.614 -11.957 8.002 1.00 49.94 187 ASN A O 1
ATOM 1505 N N . HIS A 1 188 ? 8.521 -11.020 7.272 1.00 42.97 188 HIS A N 1
ATOM 1506 C CA . HIS A 1 188 ? 9.198 -11.001 8.571 1.00 42.97 188 HIS A CA 1
ATOM 1507 C C . HIS A 1 188 ? 9.906 -9.694 8.989 1.00 42.97 188 HIS A C 1
ATOM 1509 O O . HIS A 1 188 ? 10.474 -9.697 10.077 1.00 42.97 188 HIS A O 1
ATOM 1515 N N . SER A 1 189 ? 9.890 -8.585 8.232 1.00 43.53 189 SER A N 1
ATOM 1516 C CA . SER A 1 189 ? 10.491 -7.329 8.737 1.00 43.53 189 SER A CA 1
ATOM 1517 C C . SER A 1 189 ? 10.245 -6.087 7.875 1.00 43.53 189 SER A C 1
ATOM 1519 O O . SER A 1 189 ? 10.447 -6.129 6.666 1.00 43.53 189 SER A O 1
ATOM 1521 N N . GLY A 1 190 ? 9.903 -4.988 8.565 1.00 52.59 190 GLY A N 1
ATOM 1522 C CA . GLY A 1 190 ? 10.121 -3.589 8.176 1.00 52.59 190 GLY A CA 1
ATOM 1523 C C . GLY A 1 190 ? 9.316 -3.075 6.985 1.00 52.59 190 GLY A C 1
ATOM 1524 O O . GLY A 1 190 ? 9.543 -3.474 5.847 1.00 52.59 190 GLY A O 1
ATOM 1525 N N . GLU A 1 191 ? 8.427 -2.108 7.222 1.00 63.81 191 GLU A N 1
ATOM 1526 C CA . GLU A 1 191 ? 8.067 -1.192 6.140 1.00 63.81 191 GLU A CA 1
ATOM 1527 C C . GLU A 1 191 ? 9.348 -0.486 5.681 1.00 63.81 191 GLU A C 1
ATOM 1529 O O . GLU A 1 191 ? 10.064 0.088 6.497 1.00 63.81 191 GLU A O 1
ATOM 1534 N N . ILE A 1 192 ? 9.655 -0.558 4.385 1.00 74.69 192 ILE A N 1
ATOM 1535 C CA . ILE A 1 192 ? 10.789 0.167 3.808 1.00 74.69 192 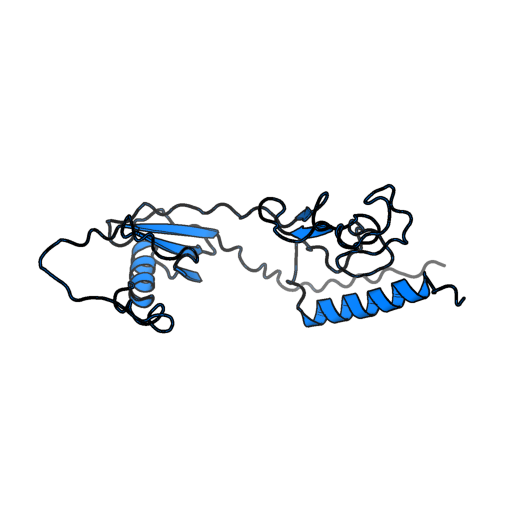ILE A CA 1
ATOM 1536 C C . ILE A 1 192 ? 10.513 1.656 3.981 1.00 74.69 192 ILE A C 1
ATOM 1538 O O . ILE A 1 192 ? 9.483 2.155 3.511 1.00 74.69 192 ILE A O 1
ATOM 1542 N N . SER A 1 193 ? 11.427 2.359 4.646 1.00 81.38 193 SER A N 1
ATOM 1543 C CA . SER A 1 193 ? 11.323 3.803 4.839 1.00 81.38 193 SER A CA 1
ATOM 1544 C C . SER A 1 193 ? 11.356 4.546 3.500 1.00 81.38 193 SER A C 1
ATOM 1546 O O . SER A 1 193 ? 11.763 4.023 2.457 1.00 81.38 193 SER A O 1
ATOM 1548 N N . LYS A 1 194 ? 10.916 5.807 3.499 1.00 85.25 194 LYS A N 1
ATOM 1549 C CA . LYS A 1 194 ? 10.939 6.626 2.277 1.00 85.25 194 LYS A CA 1
ATOM 1550 C C . LYS A 1 194 ? 12.372 6.863 1.801 1.00 85.25 194 LYS A C 1
ATOM 1552 O O . LYS A 1 194 ? 12.607 6.900 0.593 1.00 85.25 194 LYS A O 1
ATOM 1557 N N . GLU A 1 195 ? 13.296 7.003 2.743 1.00 86.69 195 GLU A N 1
ATOM 1558 C CA . GLU A 1 195 ? 14.725 7.196 2.533 1.00 86.69 195 GLU A CA 1
ATOM 1559 C C . GLU A 1 195 ? 15.352 5.941 1.913 1.00 86.69 195 GLU A C 1
ATOM 1561 O O . GLU A 1 195 ? 15.915 6.024 0.824 1.00 86.69 195 GLU A O 1
ATOM 1566 N N . GLU A 1 196 ? 15.136 4.759 2.499 1.00 87.12 196 GLU A N 1
ATOM 1567 C CA . GLU A 1 196 ? 15.621 3.495 1.923 1.00 87.12 196 GLU A CA 1
ATOM 1568 C C . GLU A 1 196 ? 15.040 3.243 0.526 1.00 87.12 196 GLU A C 1
ATOM 1570 O O . GLU A 1 196 ? 15.751 2.831 -0.391 1.00 87.12 196 GLU A O 1
ATOM 1575 N N . LEU A 1 197 ? 13.748 3.527 0.321 1.00 88.75 197 LEU A N 1
ATOM 1576 C CA . LEU A 1 197 ? 13.117 3.381 -0.991 1.00 88.75 197 LEU A CA 1
ATOM 1577 C C . LEU A 1 197 ? 13.744 4.316 -2.033 1.00 88.75 197 LEU A C 1
ATOM 1579 O O . LEU A 1 197 ? 13.851 3.947 -3.206 1.00 88.75 197 LEU A O 1
ATOM 1583 N N . LYS A 1 198 ? 14.134 5.527 -1.627 1.00 93.62 198 LYS A N 1
ATOM 1584 C CA . LYS A 1 198 ? 14.824 6.484 -2.494 1.00 93.62 198 LYS A CA 1
ATOM 1585 C C . LYS A 1 198 ? 16.199 5.951 -2.893 1.00 93.62 198 LYS A C 1
ATOM 1587 O O . LYS A 1 198 ? 16.510 5.981 -4.082 1.00 93.62 198 LYS A O 1
ATOM 1592 N N . ASP A 1 199 ? 16.962 5.412 -1.949 1.00 92.94 199 ASP A N 1
ATOM 1593 C CA . ASP A 1 199 ? 18.301 4.872 -2.205 1.00 92.94 199 ASP A CA 1
ATOM 1594 C C . ASP A 1 199 ? 18.254 3.626 -3.100 1.00 92.94 199 ASP A C 1
ATOM 1596 O O . ASP A 1 199 ? 18.988 3.536 -4.087 1.00 92.94 199 ASP A O 1
ATOM 1600 N N . ILE A 1 200 ? 17.313 2.710 -2.836 1.00 92.38 200 ILE A N 1
ATOM 1601 C CA . ILE A 1 200 ? 17.054 1.533 -3.680 1.00 92.38 200 ILE A CA 1
ATOM 1602 C C . ILE A 1 200 ? 16.770 1.952 -5.125 1.00 92.38 200 ILE A C 1
ATOM 1604 O O . ILE A 1 200 ? 17.311 1.362 -6.064 1.00 92.38 200 ILE A O 1
ATOM 1608 N N . ARG A 1 201 ? 15.911 2.961 -5.309 1.00 95.31 201 ARG A N 1
ATOM 1609 C CA . ARG A 1 201 ? 15.540 3.458 -6.639 1.00 95.31 201 ARG A CA 1
ATOM 1610 C C . ARG A 1 201 ? 16.686 4.181 -7.323 1.00 95.31 201 ARG A C 1
ATOM 1612 O O . ARG A 1 201 ? 16.871 3.964 -8.512 1.00 95.31 201 ARG A O 1
ATOM 1619 N N . ALA A 1 202 ? 17.466 4.981 -6.598 1.00 95.12 202 ALA A N 1
ATOM 1620 C CA . ALA A 1 202 ? 18.632 5.666 -7.149 1.00 95.12 202 ALA A CA 1
ATOM 1621 C C . ALA A 1 202 ? 19.680 4.664 -7.658 1.00 95.12 202 ALA A C 1
ATOM 1623 O O . ALA A 1 202 ? 20.157 4.785 -8.785 1.00 95.12 202 ALA A O 1
ATOM 1624 N N . PHE A 1 203 ? 19.975 3.627 -6.868 1.00 95.94 203 PHE A N 1
ATOM 1625 C CA . PHE A 1 203 ? 20.827 2.522 -7.304 1.00 95.94 203 PHE A CA 1
ATOM 1626 C C . PHE A 1 203 ? 20.248 1.816 -8.538 1.00 95.94 203 PHE A C 1
ATOM 1628 O O . PHE A 1 203 ? 20.955 1.579 -9.516 1.00 95.94 203 PHE A O 1
ATOM 1635 N N . GLY A 1 204 ? 18.946 1.522 -8.514 1.00 94.44 204 GLY A N 1
ATOM 1636 C CA . GLY A 1 204 ? 18.247 0.881 -9.620 1.00 94.44 204 GLY A CA 1
ATOM 1637 C C . GLY A 1 204 ? 18.264 1.671 -10.918 1.00 94.44 204 GLY A C 1
ATOM 1638 O O . GLY A 1 204 ? 18.491 1.099 -11.978 1.00 94.44 204 GLY A O 1
ATOM 1639 N N . ASP A 1 205 ? 18.058 2.982 -10.833 1.00 95.00 205 ASP A N 1
ATOM 1640 C CA . ASP A 1 205 ? 18.105 3.881 -11.977 1.00 95.00 205 ASP A CA 1
ATOM 1641 C C . ASP A 1 205 ? 19.497 3.898 -12.617 1.00 95.00 205 ASP A C 1
ATOM 1643 O O . ASP A 1 205 ? 19.585 3.806 -13.841 1.00 95.00 205 ASP A O 1
ATOM 1647 N N . ASN A 1 206 ? 20.565 3.937 -11.814 1.00 94.38 206 ASN A N 1
ATOM 1648 C CA . ASN A 1 206 ? 21.938 3.852 -12.320 1.00 94.38 206 ASN A CA 1
ATOM 1649 C C . ASN A 1 206 ? 22.196 2.503 -13.003 1.00 94.38 206 ASN A C 1
ATOM 1651 O O . ASN A 1 206 ? 22.611 2.472 -14.158 1.00 94.38 206 ASN A O 1
ATOM 1655 N N . TRP A 1 207 ? 21.849 1.392 -12.348 1.00 95.06 207 TRP A N 1
ATOM 1656 C CA . TRP A 1 207 ? 22.035 0.059 -12.926 1.00 95.06 207 TRP A CA 1
ATOM 1657 C C . TRP A 1 207 ? 21.240 -0.123 -14.226 1.00 95.06 207 TRP A C 1
ATOM 1659 O O . TRP A 1 207 ? 21.751 -0.648 -15.215 1.00 95.06 207 TRP A O 1
ATOM 1669 N N . TYR A 1 208 ? 19.998 0.361 -14.262 1.00 93.12 208 TYR A N 1
ATOM 1670 C CA . TYR A 1 208 ? 19.180 0.344 -15.469 1.00 93.12 208 TYR A CA 1
ATOM 1671 C C . TYR A 1 208 ? 19.835 1.116 -16.625 1.00 93.12 208 TYR A C 1
ATOM 1673 O O . TYR A 1 208 ? 19.724 0.679 -17.769 1.00 93.12 208 TYR A O 1
ATOM 1681 N N . LEU A 1 209 ? 20.496 2.248 -16.352 1.00 92.25 209 LEU A N 1
ATOM 1682 C CA . LEU A 1 209 ? 21.219 3.022 -17.367 1.00 92.25 209 LEU A CA 1
ATOM 1683 C C . LEU A 1 209 ? 22.493 2.314 -17.841 1.00 92.25 209 LEU A C 1
ATOM 1685 O O . LEU A 1 209 ? 22.766 2.345 -19.038 1.00 92.25 209 LEU A O 1
ATOM 1689 N N . ASP A 1 210 ? 23.222 1.648 -16.944 1.00 92.06 210 ASP A N 1
ATOM 1690 C CA . ASP A 1 210 ? 24.440 0.902 -17.286 1.00 92.06 210 ASP A CA 1
ATOM 1691 C C . ASP A 1 210 ? 24.149 -0.264 -18.243 1.00 92.06 210 ASP A C 1
ATOM 1693 O O . ASP A 1 210 ? 24.900 -0.499 -19.189 1.00 92.06 210 ASP A O 1
ATOM 1697 N N . VAL A 1 211 ? 23.039 -0.983 -18.031 1.00 91.31 211 VAL A N 1
ATOM 1698 C CA . VAL A 1 211 ? 22.642 -2.109 -18.898 1.00 91.31 211 VAL A CA 1
ATOM 1699 C C . VAL A 1 211 ? 21.868 -1.676 -20.146 1.00 91.31 211 VAL A C 1
ATOM 1701 O O . VAL A 1 211 ? 21.837 -2.408 -21.132 1.00 91.31 211 VAL A O 1
ATOM 1704 N N . ASN A 1 212 ? 21.250 -0.491 -20.122 1.00 87.81 212 ASN A N 1
ATOM 1705 C CA . ASN A 1 212 ? 20.513 0.086 -21.247 1.00 87.81 212 ASN A CA 1
ATOM 1706 C C . ASN A 1 212 ? 21.103 1.452 -21.617 1.00 87.81 212 ASN A C 1
ATOM 1708 O O . ASN A 1 212 ? 20.406 2.474 -21.503 1.00 87.81 212 ASN A O 1
ATOM 1712 N N . PRO A 1 213 ? 22.377 1.500 -22.051 1.00 80.88 213 PRO A N 1
ATOM 1713 C CA . PRO A 1 213 ? 23.006 2.753 -22.414 1.00 80.88 213 PRO A CA 1
ATOM 1714 C C . PRO A 1 213 ? 22.198 3.387 -23.541 1.00 80.88 213 PRO A C 1
ATOM 1716 O O . PRO A 1 213 ? 21.808 2.730 -24.511 1.00 80.88 213 PRO A O 1
ATOM 1719 N N . ARG A 1 214 ? 21.920 4.688 -23.420 1.00 70.88 214 ARG A N 1
ATOM 1720 C CA . ARG A 1 214 ? 21.348 5.428 -24.544 1.00 70.88 214 ARG A CA 1
ATOM 1721 C C . ARG A 1 214 ? 22.350 5.316 -25.681 1.00 70.88 214 ARG A C 1
ATOM 1723 O O . ARG A 1 214 ? 23.471 5.793 -25.545 1.00 70.88 214 ARG A O 1
ATOM 1730 N N . SER A 1 215 ? 21.945 4.707 -26.790 1.00 50.94 215 SER A N 1
ATOM 1731 C CA . SER A 1 215 ? 22.650 4.853 -28.056 1.00 50.94 215 SER A CA 1
ATOM 1732 C C . SER A 1 215 ? 22.739 6.352 -28.332 1.00 50.94 215 SER A C 1
ATOM 1734 O O . SER A 1 215 ? 21.725 6.972 -28.666 1.00 50.94 215 SER A O 1
ATOM 1736 N N . MET A 1 216 ? 23.907 6.942 -28.070 1.00 37.16 216 MET A N 1
ATOM 1737 C CA . MET A 1 216 ? 24.221 8.310 -28.456 1.00 37.16 216 MET A CA 1
ATOM 1738 C C . MET A 1 216 ? 24.041 8.360 -29.972 1.00 37.16 216 MET A C 1
ATOM 1740 O O . MET A 1 216 ? 24.781 7.707 -30.705 1.00 37.16 216 MET A O 1
ATOM 1744 N N . LYS A 1 217 ? 22.967 9.018 -30.407 1.00 33.94 217 LYS A N 1
ATOM 1745 C CA . LYS A 1 217 ? 22.833 9.475 -31.786 1.00 33.94 217 LYS A CA 1
ATOM 1746 C C . LYS A 1 217 ? 23.684 10.718 -31.959 1.00 33.94 217 LYS A C 1
ATOM 1748 O O . LYS A 1 217 ? 23.699 11.523 -31.000 1.00 33.94 217 LYS A O 1
#

Organism: NCBI:txid1324776

Sequence (217 aa):
MAGNYGRRKPDGLVLSAPRYTPMFVELNREVHRERALFDSFAILCDDFVASYEDQPKIDMMEEEVEHLAGRKADYLRPSFRGPNLRKQEMTWITSWLEPVDEFRLFATSNLLRYLGEGPAIAYHNPGCQGYCRPSRCTRAIRCSNCGKPERVHDGPIGAECTKPEKCANCHWPYRADHKECPVAPRNHSGEISKEELKDIRAFGDNWYLDVNPRSMK

pLDDT: mean 70.97, std 23.67, range [23.02, 96.0]

Secondary structure (DSSP, 8-state):
-PPPP----------PPP--EEEEEEEE----------------SSTTTSS-TTSPPHHHHHHHHHHHHSS--SEEEE-TT--BTTTTEEEEEEEESS------GGGTSPPPEE---PPPPEE-TTTTSSEE-GGG--SPPB-TTT--BGGG--S--GGG--SPP--TTT--SS-TT-TT-TTS--TTS-PPPHHHHHHHHHHHHHHHHHHS-----